Protein AF-0000000080390075 (afdb_homodimer)

Foldseek 3Di:
DPPPLVDPCVPDDPLCSLLSVLVVLLVVLVVLLVVLCVVLVVDPDPVSNVVSNVVSVVSVVVNVVSVVVNVVRDVVVVVVVVVVVVVVCVVVVD/DDPPLVDPCVPDDPLVSLLSVLVVLLVVLVVLLVVLCVVLVVDPDPVSNVVSNVVSVVSVVVNVVSVVVNVVRDVVVVVVVVVVVVVVCVVVVD

Structure (mmCIF, N/CA/C/O backbone):
data_AF-0000000080390075-model_v1
#
loop_
_entity.id
_entity.type
_entity.pdbx_description
1 polymer Rubrerythrin
#
loop_
_atom_site.group_PDB
_atom_site.id
_atom_site.type_symbol
_atom_site.label_atom_id
_atom_site.label_alt_id
_atom_site.label_comp_id
_atom_site.label_asym_id
_atom_site.label_entity_id
_atom_site.label_seq_id
_atom_site.pdbx_PDB_ins_code
_atom_site.Cartn_x
_atom_site.Cartn_y
_atom_site.Cartn_z
_atom_site.occupancy
_atom_site.B_iso_or_equiv
_atom_site.auth_seq_id
_atom_site.auth_comp_id
_atom_site.auth_asym_id
_atom_site.auth_atom_id
_atom_site.pdbx_PDB_model_num
ATOM 1 N N . MET A 1 1 ? -2.068 7.562 -9.625 1 35.38 1 MET A N 1
ATOM 2 C CA . MET A 1 1 ? -2.451 6.488 -8.711 1 35.38 1 MET A CA 1
ATOM 3 C C . MET A 1 1 ? -3.727 5.801 -9.18 1 35.38 1 MET A C 1
ATOM 5 O O . MET A 1 1 ? -4.828 6.324 -9 1 35.38 1 MET A O 1
ATOM 9 N N . PHE A 1 2 ? -3.525 4.781 -10.18 1 49.22 2 PHE A N 1
ATOM 10 C CA . PHE A 1 2 ? -3.391 4.082 -11.453 1 49.22 2 PHE A CA 1
ATOM 11 C C . PHE A 1 2 ? -4.031 2.703 -11.383 1 49.22 2 PHE A C 1
ATOM 13 O O . PHE A 1 2 ? -3.852 1.882 -12.289 1 49.22 2 PHE A O 1
ATOM 20 N N . SER A 1 3 ? -4.969 2.49 -10.469 1 45.12 3 SER A N 1
ATOM 21 C CA . SER A 1 3 ? -5.262 1.078 -10.25 1 45.12 3 SER A CA 1
ATOM 22 C C . SER A 1 3 ? -5.574 0.365 -11.555 1 45.12 3 SER A C 1
ATOM 24 O O . SER A 1 3 ? -6.27 -0.654 -11.57 1 45.12 3 SER A O 1
ATOM 26 N N . LYS A 1 4 ? -5.293 0.983 -12.625 1 50.31 4 LYS A N 1
ATOM 27 C CA . LYS A 1 4 ? -5.621 0.041 -13.695 1 50.31 4 LYS A CA 1
ATOM 28 C C . LYS A 1 4 ? -4.793 -1.235 -13.578 1 50.31 4 LYS A C 1
ATOM 30 O O . LYS A 1 4 ? -3.562 -1.181 -13.531 1 50.31 4 LYS A O 1
ATOM 35 N N . VAL A 1 5 ? -5.398 -2.1 -13.023 1 52.09 5 VAL A N 1
ATOM 36 C CA . VAL A 1 5 ? -4.766 -3.402 -13.195 1 52.09 5 VAL A CA 1
ATOM 37 C C . VAL A 1 5 ? -4.363 -3.592 -14.656 1 52.09 5 VAL A C 1
ATOM 39 O O . VAL A 1 5 ? -5.207 -3.52 -15.555 1 52.09 5 VAL A O 1
ATOM 42 N N . PRO A 1 6 ? -3.141 -3.275 -14.938 1 50.53 6 PRO A N 1
ATOM 43 C CA . PRO A 1 6 ? -2.809 -3.416 -16.359 1 50.53 6 PRO A CA 1
ATOM 44 C C . PRO A 1 6 ? -3.424 -4.664 -16.984 1 50.53 6 PRO A C 1
ATOM 46 O O . PRO A 1 6 ? -3.402 -4.82 -18.203 1 50.53 6 PRO A O 1
ATOM 49 N N . ILE A 1 7 ? -3.691 -5.645 -16.234 1 53.06 7 ILE A N 1
ATOM 50 C CA . ILE A 1 7 ? -3.898 -6.945 -16.859 1 53.06 7 ILE A CA 1
ATOM 51 C C . ILE A 1 7 ? -5.383 -7.145 -17.156 1 53.06 7 ILE A C 1
ATOM 53 O O . ILE A 1 7 ? -6.215 -7.094 -16.25 1 53.06 7 ILE A O 1
ATOM 57 N N . ASP A 1 8 ? -5.738 -6.688 -18.297 1 55.44 8 ASP A N 1
ATOM 58 C CA . ASP A 1 8 ? -7.023 -7.238 -18.719 1 55.44 8 ASP A CA 1
ATOM 59 C C . ASP A 1 8 ? -7.105 -8.734 -18.422 1 55.44 8 ASP A C 1
ATOM 61 O O . ASP A 1 8 ? -6.582 -9.555 -19.172 1 55.44 8 ASP A O 1
ATOM 65 N N . LEU A 1 9 ? -7.438 -9.094 -17.266 1 57.59 9 LEU A N 1
ATOM 66 C CA . LEU A 1 9 ? -7.469 -10.461 -16.75 1 57.59 9 LEU A CA 1
ATOM 67 C C . LEU A 1 9 ? -8.641 -11.234 -17.359 1 57.59 9 LEU A C 1
ATOM 69 O O . LEU A 1 9 ? -8.828 -12.414 -17.047 1 57.59 9 LEU A O 1
ATOM 73 N N . SER A 1 10 ? -9.383 -10.578 -18.219 1 57.75 10 SER A N 1
ATOM 74 C CA . SER A 1 10 ? -10.562 -11.25 -18.75 1 57.75 10 SER A CA 1
ATOM 75 C C . SER A 1 10 ? -10.18 -12.438 -19.641 1 57.75 10 SER A C 1
ATOM 77 O O . SER A 1 10 ? -10.953 -13.391 -19.781 1 57.75 10 SER A O 1
ATOM 79 N N . ASN A 1 11 ? -8.945 -12.312 -20.172 1 59.09 11 ASN A N 1
ATOM 80 C CA . ASN A 1 11 ? -8.617 -13.383 -21.109 1 59.09 11 ASN A CA 1
ATOM 81 C C . ASN A 1 11 ? -7.504 -14.281 -20.578 1 59.09 11 ASN A C 1
ATOM 83 O O . ASN A 1 11 ? -6.848 -14.992 -21.344 1 59.09 11 ASN A O 1
ATOM 87 N N . ILE A 1 12 ? -7.23 -14.211 -19.344 1 61.16 12 ILE A N 1
ATOM 88 C CA . ILE A 1 12 ? -6.098 -14.97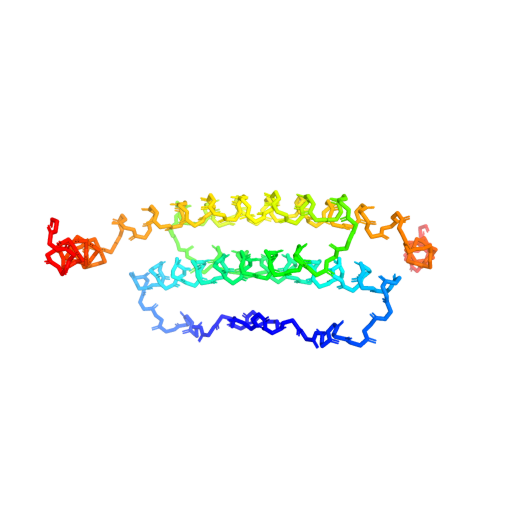7 -18.828 1 61.16 12 ILE A CA 1
ATOM 89 C C . ILE A 1 12 ? -6.578 -16.328 -18.297 1 61.16 12 ILE A C 1
ATOM 91 O O . ILE A 1 12 ? -7.617 -16.406 -17.641 1 61.16 12 ILE A O 1
ATOM 95 N N . LYS A 1 13 ? -5.93 -17.312 -18.922 1 67.75 13 LYS A N 1
ATOM 96 C CA . LYS A 1 13 ? -6.172 -18.641 -18.359 1 67.75 13 LYS A CA 1
ATOM 97 C C . LYS A 1 13 ? -6.031 -18.625 -16.844 1 67.75 13 LYS A C 1
ATOM 99 O O . LYS A 1 13 ? -5.199 -17.906 -16.297 1 67.75 13 LYS A O 1
ATOM 104 N N . LYS A 1 14 ? -6.906 -19.281 -16.203 1 64.81 14 LYS A N 1
ATOM 105 C CA . LYS A 1 14 ? -7.023 -19.328 -14.75 1 64.81 14 LYS A CA 1
ATOM 106 C C . LYS A 1 14 ? -5.664 -19.562 -14.094 1 64.81 14 LYS A C 1
ATOM 108 O O . LYS A 1 14 ? -5.344 -18.953 -13.078 1 64.81 14 LYS A O 1
ATOM 113 N N . GLU A 1 15 ? -4.789 -20.469 -14.828 1 67.38 15 GLU A N 1
ATOM 114 C CA . GLU A 1 15 ? -3.51 -20.844 -14.234 1 67.38 15 GLU A CA 1
ATOM 115 C C . GLU A 1 15 ? -2.553 -19.656 -14.18 1 67.38 15 GLU A C 1
ATOM 117 O O . GLU A 1 15 ? -1.679 -19.609 -13.312 1 67.38 15 GLU A O 1
ATOM 122 N N . ASN A 1 16 ? -2.92 -18.703 -14.93 1 89 16 ASN A N 1
ATOM 123 C CA . ASN A 1 16 ? -1.98 -17.594 -15.047 1 89 16 ASN A CA 1
ATOM 124 C C . ASN A 1 16 ? -2.471 -16.359 -14.289 1 89 16 ASN A C 1
ATOM 126 O O . ASN A 1 16 ? -1.692 -15.453 -14.008 1 89 16 ASN A O 1
ATOM 130 N N . ILE A 1 17 ? -3.66 -16.531 -13.922 1 92.38 17 ILE A N 1
ATOM 131 C CA . ILE A 1 17 ? -4.238 -15.328 -13.32 1 92.38 17 ILE A CA 1
ATOM 132 C C . ILE A 1 17 ? -3.646 -15.117 -11.922 1 92.38 17 ILE A C 1
ATOM 134 O O . ILE A 1 17 ? -3.359 -13.984 -11.531 1 92.38 17 ILE A O 1
ATOM 138 N N . ASP A 1 18 ? -3.469 -16.172 -11.188 1 94.75 18 ASP A N 1
ATOM 139 C CA . ASP A 1 18 ? -2.916 -16.062 -9.836 1 94.75 18 ASP A CA 1
ATOM 140 C C . ASP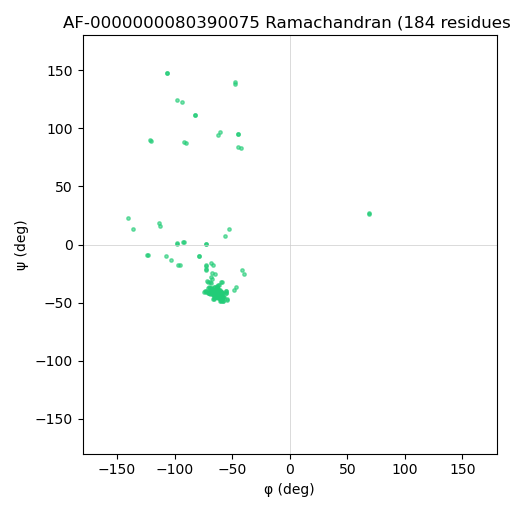 A 1 18 ? -1.493 -15.5 -9.875 1 94.75 18 ASP A C 1
ATOM 142 O O . ASP A 1 18 ? -1.133 -14.648 -9.062 1 94.75 18 ASP A O 1
ATOM 146 N N . LYS A 1 19 ? -0.787 -15.961 -10.805 1 95.94 19 LYS A N 1
ATOM 147 C CA . LYS A 1 19 ? 0.582 -15.469 -10.93 1 95.94 19 LYS A CA 1
ATOM 148 C C . LYS A 1 19 ? 0.601 -13.977 -11.25 1 95.94 19 LYS A C 1
ATOM 150 O O . LYS A 1 19 ? 1.373 -13.219 -10.664 1 95.94 19 LYS A O 1
ATOM 155 N N . GLU A 1 20 ? -0.25 -13.602 -12.133 1 95.12 20 GLU A N 1
ATOM 156 C CA . GLU A 1 20 ? -0.309 -12.203 -12.539 1 95.12 20 GLU A CA 1
ATOM 157 C C . GLU A 1 20 ? -0.785 -11.312 -11.391 1 95.12 20 GLU A C 1
ATOM 159 O O . GLU A 1 20 ? -0.249 -10.219 -11.18 1 95.12 20 GLU A O 1
ATOM 164 N N . ILE A 1 21 ? -1.719 -11.789 -10.695 1 96.31 21 ILE A N 1
ATOM 165 C CA . ILE A 1 21 ? -2.229 -11.07 -9.531 1 96.31 21 ILE A CA 1
ATOM 166 C C . ILE A 1 21 ? -1.105 -10.867 -8.523 1 96.31 21 ILE A C 1
ATOM 168 O O . ILE A 1 21 ? -0.899 -9.758 -8.031 1 96.31 21 ILE A O 1
ATOM 172 N N . LEU A 1 22 ? -0.41 -11.875 -8.258 1 97 22 LEU A N 1
ATOM 173 C CA . LEU A 1 22 ? 0.629 -11.805 -7.234 1 97 22 LEU A CA 1
ATOM 174 C C . LEU A 1 22 ? 1.784 -10.922 -7.691 1 97 22 LEU A C 1
ATOM 176 O O . LEU A 1 22 ? 2.383 -10.203 -6.883 1 97 22 LEU A O 1
ATOM 180 N N . ARG A 1 23 ? 2.035 -10.922 -8.953 1 96.56 23 ARG A N 1
ATOM 181 C CA . ARG A 1 23 ? 3.068 -10.031 -9.461 1 96.56 23 ARG A CA 1
ATOM 182 C C . ARG A 1 23 ? 2.611 -8.578 -9.406 1 96.56 23 ARG A C 1
ATOM 184 O O . ARG A 1 23 ? 3.398 -7.684 -9.086 1 96.56 23 ARG A O 1
ATOM 191 N N . ALA A 1 24 ? 1.432 -8.359 -9.742 1 96.25 24 ALA A N 1
ATOM 192 C CA . ALA A 1 24 ? 0.88 -7.012 -9.641 1 96.25 24 ALA A CA 1
ATOM 193 C C . ALA A 1 24 ? 0.913 -6.508 -8.203 1 96.25 24 ALA A C 1
ATOM 195 O O . ALA A 1 24 ? 1.23 -5.344 -7.953 1 96.25 24 ALA A O 1
ATOM 196 N N . ALA A 1 25 ? 0.604 -7.387 -7.301 1 97.56 25 ALA A N 1
ATOM 197 C CA . ALA A 1 25 ? 0.642 -7.027 -5.887 1 97.56 25 ALA A CA 1
ATOM 198 C C . ALA A 1 25 ? 2.061 -6.684 -5.445 1 97.56 25 ALA A C 1
ATOM 200 O O . ALA A 1 25 ? 2.271 -5.719 -4.707 1 97.56 25 ALA A O 1
ATOM 201 N N . LEU A 1 26 ? 2.967 -7.441 -5.906 1 97.94 26 LEU A N 1
ATOM 202 C CA . LEU A 1 26 ? 4.367 -7.168 -5.598 1 97.94 26 LEU A CA 1
ATOM 203 C C . LEU A 1 26 ? 4.777 -5.797 -6.121 1 97.94 26 LEU A C 1
ATOM 205 O O . LEU A 1 26 ? 5.414 -5.02 -5.406 1 97.94 26 LEU A O 1
ATOM 209 N N . MET A 1 27 ? 4.355 -5.438 -7.273 1 97.31 27 MET A N 1
ATOM 210 C CA . MET A 1 27 ? 4.672 -4.145 -7.871 1 97.31 27 MET A CA 1
ATOM 211 C C . MET A 1 27 ? 4.055 -3.006 -7.062 1 97.31 27 MET A C 1
ATOM 213 O O . MET A 1 27 ? 4.711 -1.994 -6.805 1 97.31 27 MET A O 1
ATOM 217 N N . ALA A 1 28 ? 2.893 -3.252 -6.695 1 97.06 28 ALA A N 1
ATOM 218 C CA . ALA A 1 28 ? 2.184 -2.23 -5.93 1 97.06 28 ALA A CA 1
ATOM 219 C C . ALA A 1 28 ? 2.867 -1.976 -4.59 1 97.06 28 ALA A C 1
ATOM 221 O O . ALA A 1 28 ? 3.02 -0.825 -4.172 1 97.06 28 ALA A O 1
ATOM 222 N N . GLU A 1 29 ? 3.285 -2.988 -3.9 1 98.31 29 GLU A N 1
ATOM 223 C CA . GLU A 1 29 ? 3.955 -2.838 -2.613 1 98.31 29 GLU A CA 1
ATOM 224 C C . GLU A 1 29 ? 5.309 -2.148 -2.771 1 98.31 29 GLU A C 1
ATOM 226 O O . GLU A 1 29 ? 5.676 -1.295 -1.961 1 98.31 29 GLU A O 1
ATOM 231 N N . LEU A 1 30 ? 6.008 -2.537 -3.789 1 97.5 30 LEU A N 1
ATOM 232 C CA . LEU A 1 30 ? 7.305 -1.909 -4.027 1 97.5 30 LEU A CA 1
ATOM 233 C C . LEU A 1 30 ? 7.141 -0.42 -4.316 1 97.5 30 LEU A C 1
ATOM 235 O O . LEU A 1 30 ? 7.902 0.402 -3.801 1 97.5 30 LEU A O 1
ATOM 239 N N . ASP A 1 31 ? 6.16 -0.133 -5.098 1 96.88 31 ASP A N 1
ATOM 240 C CA . ASP A 1 31 ? 5.867 1.269 -5.379 1 96.88 31 ASP A CA 1
ATOM 241 C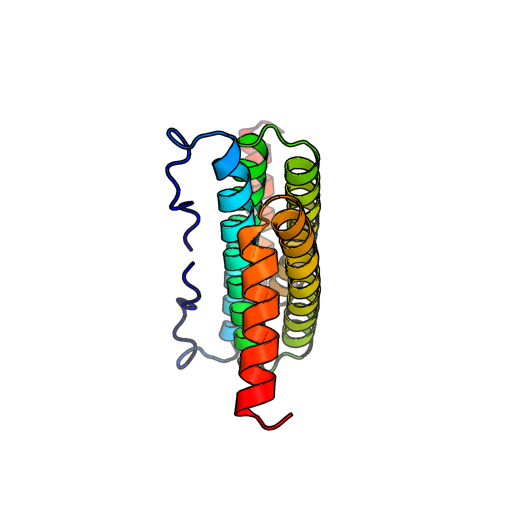 C . ASP A 1 31 ? 5.535 2.031 -4.098 1 96.88 31 ASP A C 1
ATOM 243 O O . ASP A 1 31 ? 5.996 3.158 -3.904 1 96.88 31 ASP A O 1
ATOM 247 N N . ALA A 1 32 ? 4.738 1.437 -3.273 1 97.69 32 ALA A N 1
ATOM 248 C CA . ALA A 1 32 ? 4.355 2.068 -2.014 1 97.69 32 ALA A CA 1
ATOM 249 C C . ALA A 1 32 ? 5.57 2.283 -1.116 1 97.69 32 ALA A C 1
ATOM 251 O O . ALA A 1 32 ? 5.715 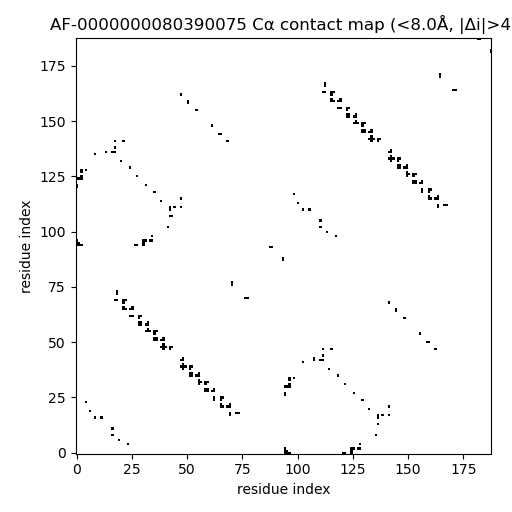3.342 -0.5 1 97.69 32 ALA A O 1
ATOM 252 N N . ILE A 1 33 ? 6.445 1.375 -0.995 1 98 33 ILE A N 1
ATOM 253 C CA . ILE A 1 33 ? 7.66 1.497 -0.191 1 98 33 ILE A CA 1
ATOM 254 C C . ILE A 1 33 ? 8.477 2.697 -0.666 1 98 33 ILE A C 1
ATOM 256 O O . ILE A 1 33 ? 8.859 3.551 0.136 1 98 33 ILE A O 1
ATOM 260 N N . ASN A 1 34 ? 8.672 2.787 -1.938 1 97.38 34 ASN A N 1
ATOM 261 C CA . ASN A 1 34 ? 9.438 3.896 -2.498 1 97.38 34 ASN A CA 1
ATOM 262 C C . ASN A 1 34 ? 8.773 5.238 -2.197 1 97.38 34 ASN A C 1
ATOM 264 O O . ASN A 1 34 ? 9.453 6.191 -1.801 1 97.38 34 ASN A O 1
ATOM 268 N N . LEU A 1 35 ? 7.512 5.262 -2.402 1 96.44 35 LEU A N 1
ATOM 269 C CA . LEU A 1 35 ? 6.746 6.48 -2.162 1 96.44 35 LEU A CA 1
ATOM 270 C C . LEU A 1 35 ? 6.887 6.934 -0.712 1 96.44 35 LEU A C 1
ATOM 272 O O . LEU A 1 35 ? 7.223 8.086 -0.448 1 96.44 35 LEU A O 1
ATOM 276 N N . TYR A 1 36 ? 6.738 6.031 0.175 1 98.19 36 TYR A N 1
ATOM 277 C CA . TYR A 1 36 ? 6.723 6.383 1.591 1 98.19 36 TYR A CA 1
ATOM 278 C C . TYR A 1 36 ? 8.117 6.754 2.076 1 98.19 36 TYR A C 1
ATOM 280 O O . TYR A 1 36 ? 8.281 7.699 2.852 1 98.19 36 TYR A O 1
ATOM 288 N N . GLU A 1 37 ? 9.086 6.086 1.679 1 97.81 37 GLU A N 1
ATOM 289 C CA . GLU A 1 37 ? 10.453 6.402 2.088 1 97.81 37 GLU A CA 1
ATOM 290 C C . GLU A 1 37 ? 10.906 7.738 1.504 1 97.81 37 GLU A C 1
ATOM 292 O O . GLU A 1 37 ? 11.578 8.523 2.18 1 97.81 37 GLU A O 1
ATOM 297 N N . GLN A 1 38 ? 10.516 7.996 0.249 1 97.06 38 GLN A N 1
ATOM 298 C CA . GLN A 1 38 ? 10.836 9.281 -0.362 1 97.06 38 GLN A CA 1
ATOM 299 C C . GLN A 1 38 ? 10.148 10.43 0.372 1 97.06 38 GLN A C 1
ATOM 301 O O . GLN A 1 38 ? 10.781 11.43 0.705 1 97.06 38 GLN A O 1
ATOM 306 N N . MET A 1 39 ? 8.93 10.266 0.696 1 96.38 39 MET A N 1
ATOM 307 C CA . MET A 1 39 ? 8.164 11.305 1.383 1 96.38 39 MET A CA 1
ATOM 308 C C . MET A 1 39 ? 8.688 11.516 2.799 1 96.38 39 MET A C 1
ATOM 310 O O . MET A 1 39 ? 8.727 12.648 3.283 1 96.38 39 MET A O 1
ATOM 314 N N . ALA A 1 40 ? 9.062 10.414 3.422 1 96.56 40 ALA A N 1
ATOM 315 C CA . ALA A 1 40 ? 9.641 10.523 4.758 1 96.56 40 ALA A CA 1
ATOM 316 C C . ALA A 1 40 ? 10.898 11.398 4.738 1 96.56 40 ALA A C 1
ATOM 318 O O . ALA A 1 40 ? 11.18 12.109 5.703 1 96.56 40 ALA A O 1
ATOM 319 N N . GLY A 1 41 ? 11.609 11.359 3.65 1 94.69 41 GLY A N 1
ATOM 320 C CA . GLY A 1 41 ? 12.828 12.148 3.51 1 94.69 41 GLY A CA 1
ATOM 321 C C . GLY A 1 41 ? 12.555 13.609 3.176 1 94.69 41 GLY A C 1
ATOM 322 O O . GLY A 1 41 ? 13.453 14.445 3.271 1 94.69 41 GLY A O 1
ATOM 323 N N . MET A 1 42 ? 11.336 13.93 2.867 1 93.06 42 MET A N 1
ATOM 324 C CA . MET A 1 42 ? 10.992 15.266 2.404 1 93.06 42 MET A CA 1
ATOM 325 C C . MET A 1 42 ? 10.469 16.125 3.557 1 93.06 42 MET A C 1
ATOM 327 O O . MET A 1 42 ? 10.406 17.344 3.443 1 93.06 42 MET A O 1
ATOM 331 N N . THR A 1 43 ? 10.07 15.539 4.656 1 93.88 43 THR A N 1
ATOM 332 C CA . THR A 1 43 ? 9.445 16.281 5.742 1 93.88 43 THR A CA 1
ATOM 333 C C . THR A 1 43 ? 10.398 16.438 6.918 1 93.88 43 THR A C 1
ATOM 335 O O . THR A 1 43 ? 11.195 15.539 7.203 1 93.88 43 THR A O 1
ATOM 338 N N . ASP A 1 44 ? 10.242 17.578 7.598 1 93.12 44 ASP A N 1
ATOM 339 C CA . ASP A 1 44 ? 10.977 17.797 8.836 1 93.12 44 ASP A CA 1
ATOM 340 C C . ASP A 1 44 ? 10.117 17.469 10.055 1 93.12 44 ASP A C 1
ATOM 342 O O . ASP A 1 44 ? 10.57 17.578 11.195 1 93.12 44 ASP A O 1
ATOM 346 N N . ASN A 1 45 ? 8.93 17.062 9.844 1 94.5 45 ASN A N 1
ATOM 347 C CA . ASN A 1 45 ? 8.031 16.641 10.906 1 94.5 45 ASN A CA 1
ATOM 348 C C . ASN A 1 45 ? 8.297 15.188 11.32 1 94.5 45 ASN A C 1
ATOM 350 O O . ASN A 1 45 ? 7.973 14.258 10.57 1 94.5 45 ASN A O 1
ATOM 354 N N . LYS A 1 46 ? 8.766 15.039 12.445 1 96.19 46 LYS A N 1
ATOM 355 C CA . LYS A 1 46 ? 9.227 13.734 12.906 1 96.19 46 LYS A CA 1
ATOM 356 C C . LYS A 1 46 ? 8.062 12.75 13.016 1 96.19 46 LYS A C 1
ATOM 358 O O . LYS A 1 46 ? 8.203 11.57 12.703 1 96.19 46 LYS A O 1
ATOM 363 N N . GLU A 1 47 ? 6.941 13.18 13.461 1 96.56 47 GLU A N 1
ATOM 364 C CA . GLU A 1 47 ? 5.781 12.305 13.594 1 96.56 47 GLU A CA 1
ATOM 365 C C . GLU A 1 47 ? 5.348 11.758 12.234 1 96.56 47 GLU A C 1
ATOM 367 O O . GLU A 1 47 ? 5.102 10.562 12.086 1 96.56 47 GLU A O 1
ATOM 372 N N . VAL A 1 48 ? 5.336 12.641 11.289 1 97 48 VAL A N 1
ATOM 373 C CA . VAL A 1 48 ? 4.949 12.25 9.938 1 97 48 VAL A CA 1
ATOM 374 C C . VAL A 1 48 ? 5.984 11.281 9.359 1 97 48 VAL A C 1
ATOM 376 O O . VAL A 1 48 ? 5.629 10.227 8.828 1 97 48 VAL A O 1
ATOM 379 N N . SER A 1 49 ? 7.207 11.648 9.516 1 97.69 49 SER A N 1
ATOM 380 C CA . SER A 1 49 ? 8.281 10.797 9.016 1 97.69 49 SER A CA 1
ATOM 381 C C . SER A 1 49 ? 8.242 9.414 9.648 1 97.69 49 SER A C 1
ATOM 383 O O . SER A 1 49 ? 8.344 8.406 8.953 1 97.69 49 SER A O 1
ATOM 385 N N . ASP A 1 50 ? 7.988 9.359 10.906 1 98.5 50 ASP A N 1
ATOM 386 C CA . ASP A 1 50 ? 7.984 8.094 11.641 1 98.5 50 ASP A CA 1
ATOM 387 C C . ASP A 1 50 ? 6.848 7.188 11.164 1 98.5 50 ASP A C 1
ATOM 389 O O . ASP A 1 50 ? 7.043 5.988 10.977 1 98.5 50 ASP A O 1
ATOM 393 N N . VAL A 1 51 ? 5.727 7.707 10.977 1 98.69 51 VAL A N 1
ATOM 394 C CA . VAL A 1 51 ? 4.578 6.906 10.562 1 98.69 51 VAL A CA 1
ATOM 395 C C . VAL A 1 51 ? 4.781 6.414 9.133 1 98.69 51 VAL A C 1
ATOM 397 O O . VAL A 1 51 ? 4.504 5.254 8.828 1 98.69 51 VAL A O 1
ATOM 400 N N . LEU A 1 52 ? 5.266 7.277 8.266 1 98.62 52 LEU A N 1
ATOM 401 C CA . LEU A 1 52 ? 5.559 6.867 6.898 1 98.62 52 LEU A CA 1
ATOM 402 C C . LEU A 1 52 ? 6.539 5.703 6.875 1 98.62 52 LEU A C 1
ATOM 404 O O . LEU A 1 52 ? 6.34 4.73 6.148 1 98.62 52 LEU A O 1
ATOM 408 N N . LEU A 1 53 ? 7.555 5.832 7.668 1 98.75 53 LEU A N 1
ATOM 409 C CA . LEU A 1 53 ? 8.578 4.793 7.688 1 98.75 53 LEU A CA 1
ATOM 410 C C . LEU A 1 53 ? 8.039 3.506 8.305 1 98.75 53 LEU A C 1
ATOM 412 O O . LEU A 1 53 ? 8.406 2.408 7.879 1 98.75 53 LEU A O 1
ATOM 416 N N . ASP A 1 54 ? 7.227 3.6 9.297 1 98.81 54 ASP A N 1
ATOM 417 C CA . ASP A 1 54 ? 6.602 2.422 9.891 1 98.81 54 ASP A CA 1
ATOM 418 C C . ASP A 1 54 ? 5.703 1.709 8.883 1 98.81 54 ASP A C 1
ATOM 420 O O . ASP A 1 54 ? 5.723 0.48 8.789 1 98.81 54 ASP A O 1
ATOM 424 N N . VAL A 1 55 ? 4.949 2.424 8.141 1 98.81 55 VAL A N 1
ATOM 425 C CA . VAL A 1 55 ? 4.082 1.839 7.121 1 98.81 55 VAL A CA 1
ATOM 426 C C . VAL A 1 55 ? 4.93 1.211 6.016 1 98.81 55 VAL A C 1
ATOM 428 O O . VAL A 1 55 ? 4.633 0.111 5.547 1 98.81 55 VAL A O 1
ATOM 431 N N . ALA A 1 56 ? 5.992 1.898 5.605 1 98.69 56 ALA A N 1
ATOM 432 C CA . ALA A 1 56 ? 6.906 1.33 4.621 1 98.69 56 ALA A CA 1
ATOM 433 C C . ALA A 1 56 ? 7.43 -0.028 5.078 1 98.69 56 ALA A C 1
ATOM 435 O O . ALA A 1 56 ? 7.566 -0.952 4.273 1 98.69 56 ALA A O 1
ATOM 436 N N . LYS A 1 57 ? 7.723 -0.117 6.355 1 98.75 57 LYS A N 1
ATOM 437 C CA . LYS A 1 57 ? 8.18 -1.381 6.93 1 98.75 57 LYS A CA 1
ATOM 438 C C . LYS A 1 57 ? 7.098 -2.455 6.812 1 98.75 57 LYS A C 1
ATOM 440 O O . LYS A 1 57 ? 7.391 -3.6 6.461 1 98.75 57 LYS A O 1
ATOM 445 N N . GLU A 1 58 ? 5.93 -2.143 7.062 1 98.81 58 GLU A N 1
ATOM 446 C CA . GLU A 1 58 ? 4.828 -3.094 6.938 1 98.81 58 GLU A CA 1
ATOM 447 C C . GLU A 1 58 ? 4.629 -3.525 5.488 1 98.81 58 GLU A C 1
ATOM 449 O O . GLU A 1 58 ? 4.312 -4.688 5.219 1 98.81 58 GLU A O 1
ATOM 454 N N . GLU A 1 59 ? 4.82 -2.59 4.562 1 98.81 59 GLU A N 1
ATOM 455 C CA . GLU A 1 59 ? 4.723 -2.963 3.156 1 98.81 59 GLU A CA 1
ATOM 456 C C . GLU A 1 59 ? 5.77 -4.008 2.787 1 98.81 59 GLU A C 1
ATOM 458 O O . GLU A 1 59 ? 5.52 -4.879 1.95 1 98.81 59 GLU A O 1
ATOM 463 N N . LYS A 1 60 ? 6.93 -3.904 3.402 1 98.62 60 LYS A N 1
ATOM 464 C CA . LYS A 1 60 ? 7.969 -4.906 3.162 1 98.62 60 LYS A CA 1
ATOM 465 C C . LYS A 1 60 ? 7.516 -6.285 3.627 1 98.62 60 LYS A C 1
ATOM 467 O O . LYS A 1 60 ? 7.859 -7.297 3.01 1 98.62 60 LYS A O 1
ATOM 472 N N . THR A 1 61 ? 6.797 -6.336 4.684 1 98.81 61 THR A N 1
ATOM 473 C CA . THR A 1 61 ? 6.211 -7.598 5.125 1 98.81 61 THR A CA 1
ATOM 474 C C . THR A 1 61 ? 5.227 -8.133 4.09 1 98.81 61 THR A C 1
ATOM 476 O O . THR A 1 61 ? 5.211 -9.328 3.801 1 98.81 61 THR A O 1
ATOM 479 N N . HIS A 1 62 ? 4.422 -7.281 3.486 1 98.88 62 HIS A N 1
ATOM 480 C CA . HIS A 1 62 ? 3.467 -7.672 2.455 1 98.88 62 HIS A CA 1
ATOM 481 C C . HIS A 1 62 ? 4.18 -8.234 1.229 1 98.88 62 HIS A C 1
ATOM 483 O O . HIS A 1 62 ? 3.697 -9.188 0.612 1 98.88 62 HIS A O 1
ATOM 489 N N . ILE A 1 63 ? 5.293 -7.629 0.896 1 98.56 63 ILE A N 1
ATOM 490 C CA . ILE A 1 63 ? 6.102 -8.188 -0.183 1 98.56 63 ILE A CA 1
ATOM 491 C C . ILE A 1 63 ? 6.418 -9.648 0.113 1 98.56 63 ILE A C 1
ATOM 493 O O . ILE A 1 63 ? 6.266 -10.516 -0.755 1 98.56 63 ILE A O 1
ATOM 497 N N . GLY A 1 64 ? 6.84 -9.922 1.325 1 98.62 64 GLY A N 1
ATOM 498 C CA . GLY A 1 64 ? 7.145 -11.297 1.708 1 98.62 64 GLY A CA 1
ATOM 499 C C . GLY A 1 64 ? 5.961 -12.234 1.567 1 98.62 64 GLY A C 1
ATOM 500 O O . GLY A 1 64 ? 6.109 -13.367 1.105 1 98.62 64 GLY A O 1
ATOM 501 N N . GLU A 1 65 ? 4.84 -11.789 1.946 1 98.81 65 GLU A N 1
ATOM 502 C CA . GLU A 1 65 ? 3.635 -12.609 1.879 1 98.81 65 GLU A CA 1
ATOM 503 C C . GLU A 1 65 ? 3.262 -12.922 0.433 1 98.81 65 GLU A C 1
ATOM 505 O O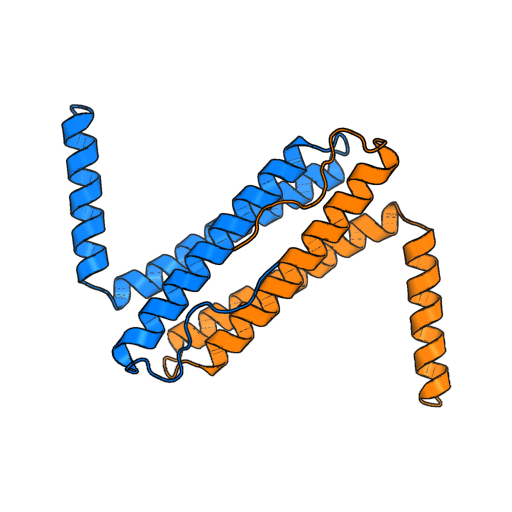 . GLU A 1 65 ? 3 -14.078 0.091 1 98.81 65 GLU A O 1
ATOM 510 N N . PHE A 1 66 ? 3.283 -11.953 -0.401 1 98.5 66 PHE A N 1
ATOM 511 C CA . PHE A 1 66 ? 2.91 -12.148 -1.797 1 98.5 66 PHE A CA 1
ATOM 512 C C . PHE A 1 66 ? 3.953 -12.992 -2.525 1 98.5 66 PHE A C 1
ATOM 514 O O . PHE A 1 66 ? 3.607 -13.844 -3.34 1 98.5 66 PHE A O 1
ATOM 521 N N . GLN A 1 67 ? 5.18 -12.75 -2.174 1 98.38 67 GLN A N 1
ATOM 522 C CA . GLN A 1 67 ? 6.238 -13.531 -2.803 1 98.38 67 GLN A CA 1
ATOM 523 C C . GLN A 1 67 ? 6.148 -15 -2.4 1 98.38 67 GLN A C 1
ATOM 525 O O . GLN A 1 67 ? 6.355 -15.891 -3.229 1 98.38 67 GLN A O 1
ATOM 530 N N . THR A 1 68 ? 5.895 -15.203 -1.115 1 98.56 68 THR A N 1
ATOM 531 C CA . THR A 1 68 ? 5.75 -16.578 -0.636 1 98.56 68 THR A CA 1
ATOM 532 C C . THR A 1 68 ? 4.672 -17.312 -1.425 1 98.56 68 THR A C 1
ATOM 534 O O . THR A 1 68 ? 4.891 -18.422 -1.887 1 98.56 68 THR A O 1
ATOM 537 N N . LEU A 1 69 ? 3.561 -16.703 -1.722 1 97.69 69 LEU A N 1
ATOM 538 C CA . LEU A 1 69 ? 2.471 -17.312 -2.477 1 97.69 69 LEU A CA 1
ATOM 539 C C . LEU A 1 69 ? 2.869 -17.516 -3.936 1 97.69 69 LEU A C 1
ATOM 541 O O . LEU A 1 69 ? 2.576 -18.562 -4.523 1 97.69 69 LEU A O 1
ATOM 545 N N . LEU A 1 70 ? 3.529 -16.562 -4.512 1 97.19 70 LEU A N 1
ATOM 546 C CA . LEU A 1 70 ? 3.949 -16.641 -5.906 1 97.19 70 LEU A CA 1
ATOM 547 C C . LEU A 1 70 ? 4.879 -17.828 -6.125 1 97.19 70 LEU A C 1
ATOM 549 O O . LEU A 1 70 ? 4.703 -18.594 -7.078 1 97.19 70 LEU A O 1
ATOM 553 N N . LEU A 1 71 ? 5.809 -18.016 -5.18 1 97.62 71 LEU A N 1
ATOM 554 C CA . LEU A 1 71 ? 6.809 -19.062 -5.348 1 97.62 71 LEU A CA 1
ATOM 555 C C . LEU A 1 71 ? 6.188 -20.438 -5.145 1 97.62 71 LEU A C 1
ATOM 557 O O . LEU A 1 71 ? 6.727 -21.438 -5.617 1 97.62 71 LEU A O 1
ATOM 561 N N . GLN A 1 72 ? 5.047 -20.484 -4.527 1 96.31 72 GLN A N 1
ATOM 562 C CA . GLN A 1 72 ? 4.332 -21.734 -4.363 1 96.31 72 GLN A CA 1
ATOM 563 C C . GLN A 1 72 ? 3.711 -22.203 -5.68 1 96.31 72 GLN A C 1
ATOM 565 O O . GLN A 1 72 ? 3.514 -23.391 -5.898 1 96.31 72 GLN A O 1
ATOM 570 N N . ILE A 1 73 ? 3.508 -21.281 -6.637 1 94.19 73 ILE A N 1
ATOM 571 C CA . ILE A 1 73 ? 2.705 -21.672 -7.789 1 94.19 73 ILE A CA 1
ATOM 572 C C . ILE A 1 73 ? 3.498 -21.438 -9.078 1 94.19 73 ILE A C 1
ATOM 574 O O . ILE A 1 73 ? 3.041 -21.781 -10.164 1 94.19 73 ILE A O 1
ATOM 578 N N . ASP A 1 74 ? 4.625 -20.797 -8.992 1 95.75 74 ASP A N 1
ATOM 579 C CA . ASP A 1 74 ? 5.453 -20.5 -10.156 1 95.75 74 ASP A CA 1
ATOM 580 C C . ASP A 1 74 ? 6.844 -21.109 -10.008 1 95.75 74 ASP A C 1
ATOM 582 O O . ASP A 1 74 ? 7.789 -20.422 -9.609 1 95.75 74 ASP A O 1
ATOM 586 N N . GLN A 1 75 ? 6.938 -22.266 -10.453 1 96.38 75 GLN A N 1
ATOM 587 C CA . GLN A 1 75 ? 8.203 -23 -10.344 1 96.38 75 GLN A CA 1
ATOM 588 C C . GLN A 1 75 ? 9.305 -22.297 -11.133 1 96.38 75 GLN A C 1
ATOM 590 O O . GLN A 1 75 ? 10.461 -22.281 -10.711 1 96.38 75 GLN A O 1
ATOM 595 N N . GLN A 1 76 ? 8.938 -21.781 -12.266 1 96.31 76 GLN A N 1
ATOM 596 C CA . GLN A 1 76 ? 9.953 -21.062 -13.039 1 96.31 76 GLN A CA 1
ATOM 597 C C . GLN A 1 76 ? 10.531 -19.906 -12.242 1 96.31 76 GLN A C 1
ATOM 599 O O . GLN A 1 76 ? 11.742 -19.641 -12.297 1 96.31 76 GLN A O 1
ATOM 604 N N . GLN A 1 77 ? 9.719 -19.203 -11.547 1 97 77 GLN A N 1
ATOM 605 C CA . GLN A 1 77 ? 10.203 -18.109 -10.727 1 97 77 GLN A CA 1
ATOM 606 C C . GLN A 1 77 ? 11.141 -18.594 -9.633 1 97 77 GLN A C 1
ATOM 608 O O . GLN A 1 77 ? 12.148 -17.953 -9.328 1 97 77 GLN A O 1
ATOM 613 N N . VAL A 1 78 ? 10.914 -19.703 -9.023 1 97.5 78 VAL A N 1
ATOM 614 C CA . VAL A 1 78 ? 11.789 -20.281 -8.008 1 97.5 78 VAL A CA 1
ATOM 615 C C . VAL A 1 78 ? 13.172 -20.531 -8.602 1 97.5 78 VAL A C 1
ATOM 617 O O . VAL A 1 78 ? 14.18 -20.094 -8.047 1 97.5 78 VAL A O 1
ATOM 620 N N . ASP A 1 79 ? 13.125 -21.125 -9.719 1 97.94 79 ASP A N 1
ATOM 621 C CA . ASP A 1 79 ? 14.375 -21.5 -10.375 1 97.94 79 ASP A CA 1
ATOM 622 C C . ASP A 1 79 ? 15.188 -20.266 -10.75 1 97.94 79 ASP A C 1
ATOM 624 O O . ASP A 1 79 ? 16.406 -20.234 -10.547 1 97.94 79 ASP A O 1
ATOM 628 N N . GLU A 1 80 ? 14.531 -19.25 -11.258 1 97.56 80 GLU A N 1
ATOM 629 C CA . GLU A 1 80 ? 15.219 -18.047 -11.711 1 97.56 80 GLU A CA 1
ATOM 630 C C . GLU A 1 80 ? 15.75 -17.25 -10.523 1 97.56 80 GLU A C 1
ATOM 632 O O . GLU A 1 80 ? 16.781 -16.594 -10.625 1 97.56 80 GLU A O 1
ATOM 637 N N . LEU A 1 81 ? 15.047 -17.312 -9.43 1 96.69 81 LEU A N 1
ATOM 638 C CA . LEU A 1 81 ? 15.555 -16.641 -8.242 1 96.69 81 LEU A CA 1
ATOM 639 C C . LEU A 1 81 ? 16.844 -17.281 -7.758 1 96.69 81 LEU A C 1
ATOM 641 O O . LEU A 1 81 ? 17.797 -16.594 -7.379 1 96.69 81 LEU A O 1
ATOM 645 N N . GLU A 1 82 ? 16.891 -18.547 -7.785 1 96.62 82 GLU A N 1
ATOM 646 C CA . GLU A 1 82 ? 18.109 -19.281 -7.41 1 96.62 82 GLU A CA 1
ATOM 647 C C . GLU A 1 82 ? 19.25 -18.969 -8.375 1 96.62 82 GLU A C 1
ATOM 649 O O . GLU A 1 82 ? 20.391 -18.734 -7.941 1 96.62 82 GLU A O 1
ATOM 654 N N . ALA A 1 83 ? 18.938 -18.984 -9.586 1 97.06 83 ALA A N 1
ATOM 655 C CA . ALA A 1 83 ? 19.922 -18.688 -10.602 1 97.06 83 ALA A CA 1
ATOM 656 C C . ALA A 1 83 ? 20.484 -17.266 -10.422 1 97.06 83 ALA A C 1
ATOM 658 O O . ALA A 1 83 ? 21.688 -17.047 -10.57 1 97.06 83 ALA A O 1
ATOM 659 N N . GLY A 1 84 ? 19.578 -16.391 -10.156 1 96.06 84 GLY A N 1
ATOM 660 C CA . GLY A 1 84 ? 20 -15.023 -9.93 1 96.06 84 GLY A CA 1
ATOM 661 C C . GLY A 1 84 ? 20.938 -14.875 -8.758 1 96.06 84 GLY A C 1
ATOM 662 O O . GLY A 1 84 ? 21.938 -14.141 -8.844 1 96.06 84 GLY A O 1
ATOM 663 N N . LYS A 1 85 ? 20.641 -15.539 -7.672 1 95.69 85 LYS A N 1
ATOM 664 C CA . LYS A 1 85 ? 21.5 -15.516 -6.488 1 95.69 85 LYS A CA 1
ATOM 665 C C . LYS A 1 85 ? 22.906 -16.031 -6.816 1 95.69 85 LYS A C 1
ATOM 667 O O . LYS A 1 85 ? 23.906 -15.422 -6.426 1 95.69 85 LYS A O 1
ATOM 672 N N . LYS A 1 86 ? 22.922 -17.062 -7.52 1 96.06 86 LYS A N 1
ATOM 673 C CA . LYS A 1 86 ? 24.188 -17.672 -7.914 1 96.06 86 LYS A CA 1
ATOM 674 C C . LYS A 1 86 ? 25 -16.719 -8.789 1 96.06 86 LYS A C 1
ATOM 676 O O . LYS A 1 86 ? 26.219 -16.562 -8.586 1 96.06 86 LYS A O 1
ATOM 681 N N . GLU A 1 87 ? 24.328 -16.141 -9.703 1 97 87 GLU A N 1
ATOM 682 C CA . GLU A 1 87 ? 24.984 -15.242 -10.641 1 97 87 GLU A CA 1
ATOM 683 C C . GLU A 1 87 ? 25.609 -14.055 -9.906 1 97 87 GLU A C 1
ATOM 685 O O . GLU A 1 87 ? 26.734 -13.648 -10.227 1 97 87 GLU A O 1
ATOM 690 N N . VAL A 1 88 ? 24.953 -13.57 -8.953 1 95.88 88 VAL A N 1
ATOM 691 C CA . VAL A 1 88 ? 25.438 -12.422 -8.203 1 95.88 88 VAL A CA 1
ATOM 692 C C . VAL A 1 88 ? 26.641 -12.836 -7.359 1 95.88 88 VAL A C 1
ATOM 694 O O . VAL A 1 88 ? 27.641 -12.102 -7.273 1 95.88 88 VAL A O 1
ATOM 697 N N . LYS A 1 89 ? 26.5 -13.977 -6.816 1 95.31 89 LYS A N 1
ATOM 698 C CA . LYS A 1 89 ? 27.625 -14.477 -6.023 1 95.31 89 LYS A CA 1
ATOM 699 C C . LYS A 1 89 ? 28.859 -14.664 -6.883 1 95.31 89 LYS A C 1
ATOM 701 O O . LYS A 1 89 ? 29.969 -14.312 -6.469 1 95.31 89 LYS A O 1
ATOM 706 N N . GLU A 1 90 ? 28.656 -15.156 -7.961 1 94.56 90 GLU A N 1
ATOM 707 C CA . GLU A 1 90 ? 29.766 -15.375 -8.891 1 94.56 90 GLU A CA 1
ATOM 708 C C . GLU A 1 90 ? 30.375 -14.055 -9.328 1 94.56 90 GLU A C 1
ATOM 710 O O . GLU A 1 90 ? 31.609 -13.93 -9.391 1 94.56 90 GLU A O 1
ATOM 715 N N . GLU A 1 91 ? 29.562 -13.094 -9.656 1 94.88 91 GLU A N 1
ATOM 716 C CA . GLU A 1 91 ? 30.016 -11.789 -10.133 1 94.88 91 GLU A CA 1
ATOM 717 C C . GLU A 1 91 ? 30.734 -11.023 -9.031 1 94.88 91 GLU A C 1
ATOM 719 O O . GLU A 1 91 ? 31.641 -10.227 -9.305 1 94.88 91 GLU A O 1
ATOM 724 N N . LEU A 1 92 ? 30.25 -11.367 -7.855 1 94 92 LEU A N 1
ATOM 725 C CA . LEU A 1 92 ? 30.844 -10.656 -6.73 1 94 92 LEU A CA 1
ATOM 726 C C . LEU A 1 92 ? 32.031 -11.43 -6.164 1 94 92 LEU A C 1
ATOM 728 O O . LEU A 1 92 ? 32.75 -10.93 -5.289 1 94 92 LEU A O 1
ATOM 732 N N . GLY A 1 93 ? 32.25 -12.523 -6.859 1 86 93 GLY A N 1
ATOM 733 C CA . GLY A 1 93 ? 33.375 -13.344 -6.371 1 86 93 GLY A CA 1
ATOM 734 C C . GLY A 1 93 ? 33.062 -13.984 -5.027 1 86 93 GLY A C 1
ATOM 735 O O . GLY A 1 93 ? 34 -14.188 -4.223 1 86 93 GLY A O 1
ATOM 736 N N . LYS A 1 94 ? 31.875 -14.141 -4.859 1 72.62 94 LYS A N 1
ATOM 737 C CA . LYS A 1 94 ? 31.484 -14.773 -3.602 1 72.62 94 LYS A CA 1
ATOM 738 C C . LYS A 1 94 ? 30.75 -16.094 -3.852 1 72.62 94 LYS A C 1
ATOM 740 O O . LYS A 1 94 ? 30.156 -16.281 -4.91 1 72.62 94 LYS A O 1
ATOM 745 N N . MET B 1 1 ? 1.752 2.547 -12.672 1 33.66 1 MET B N 1
ATOM 746 C CA . MET B 1 1 ? 2.283 2.334 -11.328 1 33.66 1 MET B CA 1
ATOM 747 C C . MET B 1 1 ? 3.473 3.25 -11.062 1 33.66 1 MET B C 1
ATOM 749 O O . MET B 1 1 ? 4.559 3.035 -11.602 1 33.66 1 MET B O 1
ATOM 753 N N . PHE B 1 2 ? 3.121 4.465 -10.516 1 47.97 2 PHE B N 1
ATOM 754 C CA . PHE B 1 2 ? 2.701 5.855 -10.617 1 47.97 2 PHE B CA 1
ATOM 755 C C . PHE B 1 2 ? 3.484 6.734 -9.648 1 47.97 2 PHE B C 1
ATOM 757 O O . PHE B 1 2 ? 3.189 7.922 -9.5 1 47.97 2 PHE B O 1
ATOM 764 N N . SER B 1 3 ? 4.598 6.141 -9.102 1 42.5 3 SER B N 1
ATOM 765 C CA . SER B 1 3 ? 5.047 6.879 -7.926 1 42.5 3 SER B CA 1
ATOM 766 C C . SER B 1 3 ? 5.324 8.344 -8.266 1 42.5 3 SER B C 1
ATOM 768 O O . SER B 1 3 ? 5.934 9.062 -7.469 1 42.5 3 SER B O 1
ATOM 770 N N . LYS B 1 4 ? 4.988 8.711 -9.43 1 49.81 4 LYS B N 1
ATOM 771 C CA . LYS B 1 4 ? 5.371 10.125 -9.414 1 49.81 4 LYS B CA 1
ATOM 772 C C . LYS B 1 4 ? 4.582 10.898 -8.359 1 49.81 4 LYS B C 1
ATOM 774 O O . LYS B 1 4 ? 3.35 10.891 -8.375 1 49.81 4 LYS B O 1
ATOM 779 N N . VAL B 1 5 ? 5.184 10.961 -7.324 1 50.88 5 VAL B N 1
ATOM 780 C CA . VAL B 1 5 ? 4.598 11.961 -6.441 1 50.88 5 VAL B CA 1
ATOM 781 C C . VAL B 1 5 ? 4.297 13.234 -7.234 1 50.88 5 VAL B C 1
ATOM 783 O O . VAL B 1 5 ? 5.199 13.828 -7.836 1 50.88 5 VAL B O 1
ATOM 786 N N . PRO B 1 6 ? 3.111 13.344 -7.688 1 49.94 6 PRO B N 1
ATOM 787 C CA . PRO B 1 6 ? 2.854 14.547 -8.477 1 49.94 6 PRO B CA 1
ATOM 788 C C . PRO B 1 6 ? 3.49 15.797 -7.875 1 49.94 6 PRO B C 1
ATOM 790 O O . PRO B 1 6 ? 3.508 16.859 -8.516 1 49.94 6 PRO B O 1
ATOM 793 N N . ILE B 1 7 ? 3.77 15.789 -6.645 1 52.88 7 ILE B N 1
ATOM 794 C CA . ILE B 1 7 ? 3.979 17.094 -6.016 1 52.88 7 ILE B CA 1
ATOM 795 C C . ILE B 1 7 ? 5.449 17.484 -6.117 1 52.88 7 ILE B C 1
ATOM 797 O O . ILE B 1 7 ? 6.324 16.766 -5.621 1 52.88 7 ILE B O 1
ATOM 801 N N . ASP B 1 8 ? 5.738 18.094 -7.199 1 55.22 8 ASP B N 1
ATOM 802 C CA . ASP B 1 8 ? 7.008 18.797 -7.102 1 55.22 8 ASP B CA 1
ATOM 803 C C . ASP B 1 8 ? 7.109 19.562 -5.777 1 55.22 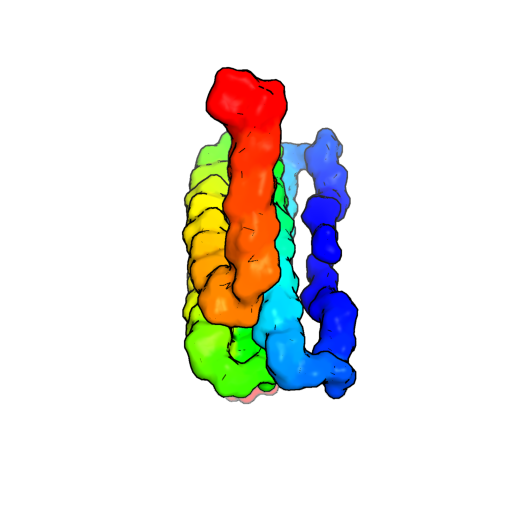8 ASP B C 1
ATOM 805 O O . ASP B 1 8 ? 6.543 20.641 -5.633 1 55.22 8 ASP B O 1
ATOM 809 N N . LEU B 1 9 ? 7.492 18.938 -4.738 1 57.62 9 LEU B N 1
ATOM 810 C CA . LEU B 1 9 ? 7.551 19.438 -3.373 1 57.62 9 LEU B CA 1
ATOM 811 C C . LEU B 1 9 ? 8.703 20.438 -3.209 1 57.62 9 LEU B C 1
ATOM 813 O O . LEU B 1 9 ? 8.906 20.969 -2.121 1 57.62 9 LEU B O 1
ATOM 817 N N . SER B 1 10 ? 9.438 20.688 -4.289 1 57.94 10 SER B N 1
ATOM 818 C CA . SER B 1 10 ? 10.609 21.547 -4.148 1 57.94 10 SER B CA 1
ATOM 819 C C . SER B 1 10 ? 10.227 22.969 -3.773 1 57.94 10 SER B C 1
ATOM 821 O O . SER B 1 10 ? 11.008 23.688 -3.146 1 57.94 10 SER B O 1
ATOM 823 N N . ASN B 1 11 ? 8.977 23.312 -4.168 1 59.5 11 ASN B N 1
ATOM 824 C CA . ASN B 1 11 ? 8.656 24.703 -3.922 1 59.5 11 ASN B CA 1
ATOM 825 C C . ASN B 1 11 ? 7.559 24.859 -2.873 1 59.5 11 ASN B C 1
ATOM 827 O O . ASN B 1 11 ? 6.914 25.906 -2.783 1 59.5 11 ASN B O 1
ATOM 831 N N . ILE B 1 12 ? 7.32 23.875 -2.113 1 61.47 12 ILE B N 1
ATOM 832 C CA . ILE B 1 12 ? 6.188 23.969 -1.198 1 61.47 12 ILE B CA 1
ATOM 833 C C . ILE B 1 12 ? 6.676 24.391 0.186 1 61.47 12 ILE B C 1
ATOM 835 O O . ILE B 1 12 ? 7.715 23.922 0.655 1 61.47 12 ILE B O 1
ATOM 839 N N . LYS B 1 13 ? 6.035 25.484 0.603 1 69 13 LYS B N 1
ATOM 840 C CA . LYS B 1 13 ? 6.27 25.859 1.991 1 69 13 LYS B CA 1
ATOM 841 C C . LYS B 1 13 ? 6.137 24.672 2.926 1 69 13 LYS B C 1
ATOM 843 O O . LYS B 1 13 ? 5.32 23.781 2.686 1 69 13 LYS B O 1
ATOM 848 N N . LYS B 1 14 ? 6.98 24.609 3.846 1 65.69 14 LYS B N 1
ATOM 849 C CA . LYS B 1 14 ? 7.102 23.484 4.773 1 65.69 14 LYS B CA 1
ATOM 850 C C . LYS B 1 14 ? 5.742 23.094 5.344 1 65.69 14 LYS B C 1
ATOM 852 O O . LYS B 1 14 ? 5.441 21.906 5.473 1 65.69 14 LYS B O 1
ATOM 857 N N . GLU B 1 15 ? 4.863 24.203 5.648 1 67.75 15 GLU B N 1
ATOM 858 C CA . GLU B 1 15 ? 3.57 23.938 6.277 1 67.75 15 GLU B CA 1
ATOM 859 C C . GLU B 1 15 ? 2.648 23.172 5.34 1 67.75 15 GLU B C 1
ATOM 861 O O . GLU B 1 15 ? 1.798 22.391 5.793 1 67.75 15 GLU B O 1
ATOM 866 N N . ASN B 1 16 ? 3.01 23.234 4.141 1 89 16 ASN B N 1
ATOM 867 C CA . ASN B 1 16 ? 2.107 22.641 3.164 1 89 16 ASN B CA 1
ATOM 868 C C . ASN B 1 16 ? 2.613 21.281 2.693 1 89 16 ASN B C 1
ATOM 870 O O . ASN B 1 16 ? 1.836 20.453 2.199 1 89 16 ASN B O 1
ATOM 874 N N . ILE B 1 17 ? 3.816 21.125 3.059 1 92.56 17 ILE B N 1
ATOM 875 C CA . ILE B 1 17 ? 4.402 19.891 2.543 1 92.56 17 ILE B CA 1
ATOM 876 C C . ILE B 1 17 ? 3.852 18.703 3.312 1 92.56 17 ILE B C 1
ATOM 878 O O . ILE B 1 17 ? 3.562 17.656 2.723 1 92.56 17 ILE B O 1
ATOM 882 N N . ASP B 1 18 ? 3.715 18.828 4.609 1 94.81 18 ASP B N 1
ATOM 883 C CA . ASP B 1 18 ? 3.203 17.734 5.422 1 94.81 18 ASP B CA 1
ATOM 884 C C . ASP B 1 18 ? 1.772 17.375 5.023 1 94.81 18 ASP B C 1
ATOM 886 O O . ASP B 1 18 ? 1.426 16.203 4.918 1 94.81 18 ASP B O 1
ATOM 890 N N . LYS B 1 19 ? 1.051 18.375 4.793 1 96 19 LYS B N 1
ATOM 891 C CA . LYS B 1 19 ? -0.328 18.125 4.383 1 96 19 LYS B CA 1
ATOM 892 C C . LYS B 1 19 ? -0.381 17.391 3.047 1 96 19 LYS B C 1
ATOM 894 O O . LYS B 1 19 ? -1.148 16.438 2.883 1 96 19 LYS B O 1
ATOM 899 N N . GLU B 1 20 ? 0.428 17.812 2.16 1 95.25 20 GLU B N 1
ATOM 900 C CA . GLU B 1 20 ? 0.454 17.203 0.835 1 95.25 20 GLU B CA 1
ATOM 901 C C . GLU B 1 20 ? 0.95 15.758 0.904 1 95.25 20 GLU B C 1
ATOM 903 O O . GLU B 1 20 ? 0.404 14.875 0.238 1 95.25 20 GLU B O 1
ATOM 908 N N . ILE B 1 21 ? 1.918 15.57 1.686 1 96.38 21 ILE B N 1
ATOM 909 C CA . ILE B 1 21 ? 2.453 14.227 1.896 1 96.38 21 ILE B CA 1
ATOM 910 C C . ILE B 1 21 ? 1.357 13.312 2.441 1 96.38 21 ILE B C 1
ATOM 912 O O . ILE B 1 21 ? 1.15 12.211 1.932 1 96.38 21 ILE B O 1
ATOM 916 N N . LEU B 1 22 ? 0.695 13.766 3.402 1 97.12 22 LEU B N 1
ATOM 917 C CA . LEU B 1 22 ? -0.312 12.938 4.055 1 97.12 22 LEU B CA 1
ATOM 918 C C . LEU B 1 22 ? -1.493 12.688 3.123 1 97.12 22 LEU B C 1
ATOM 920 O O . LEU B 1 22 ? -2.074 11.602 3.133 1 97.12 22 LEU B O 1
ATOM 924 N N . ARG B 1 23 ? -1.795 13.641 2.309 1 96.62 23 ARG B N 1
ATOM 925 C CA . ARG B 1 23 ? -2.857 13.422 1.333 1 96.62 23 ARG B CA 1
ATOM 926 C C . ARG B 1 23 ? -2.42 12.43 0.26 1 96.62 23 ARG B C 1
ATOM 928 O O . ARG B 1 23 ? -3.209 11.586 -0.174 1 96.62 23 ARG B O 1
ATOM 935 N N . ALA B 1 24 ? -1.254 12.547 -0.167 1 96.38 24 ALA B N 1
ATOM 936 C CA . ALA B 1 24 ? -0.721 11.594 -1.138 1 96.38 24 ALA B CA 1
ATOM 937 C C . ALA B 1 24 ? -0.717 10.18 -0.569 1 96.38 24 ALA B C 1
ATOM 939 O O . ALA B 1 24 ? -1.047 9.219 -1.271 1 96.38 24 ALA B O 1
ATOM 940 N N . ALA B 1 25 ? -0.353 10.078 0.678 1 97.62 25 ALA B N 1
ATOM 941 C CA . ALA B 1 25 ? -0.353 8.781 1.34 1 97.62 25 ALA B CA 1
ATOM 942 C C . ALA B 1 25 ? -1.764 8.203 1.413 1 97.62 25 ALA B C 1
ATOM 944 O O . ALA B 1 25 ? -1.966 7.008 1.177 1 97.62 25 ALA B O 1
ATOM 945 N N . LEU B 1 26 ? -2.67 9.039 1.704 1 98.06 26 LEU B N 1
ATOM 946 C CA . LEU B 1 26 ? -4.062 8.602 1.744 1 98.06 26 LEU B CA 1
ATOM 947 C C . LEU B 1 26 ? -4.512 8.086 0.38 1 98.06 26 LEU B C 1
ATOM 949 O O . LEU B 1 26 ? -5.141 7.031 0.284 1 98.06 26 LEU B O 1
ATOM 953 N N . MET B 1 27 ? -4.145 8.734 -0.653 1 97.38 27 MET B N 1
ATOM 954 C CA . MET B 1 27 ? -4.496 8.328 -2.01 1 97.38 27 MET B CA 1
ATOM 955 C C . MET B 1 27 ? -3.873 6.98 -2.354 1 97.38 27 MET B C 1
ATOM 957 O O . MET B 1 27 ? -4.535 6.113 -2.928 1 97.38 27 MET B O 1
ATOM 961 N N . ALA B 1 28 ? -2.695 6.867 -1.974 1 97.12 28 ALA B N 1
ATOM 962 C CA . ALA B 1 28 ? -1.978 5.629 -2.266 1 97.12 28 ALA B CA 1
ATOM 963 C C . ALA B 1 28 ? -2.623 4.441 -1.554 1 97.12 28 ALA B C 1
ATOM 965 O O . ALA B 1 28 ? -2.777 3.367 -2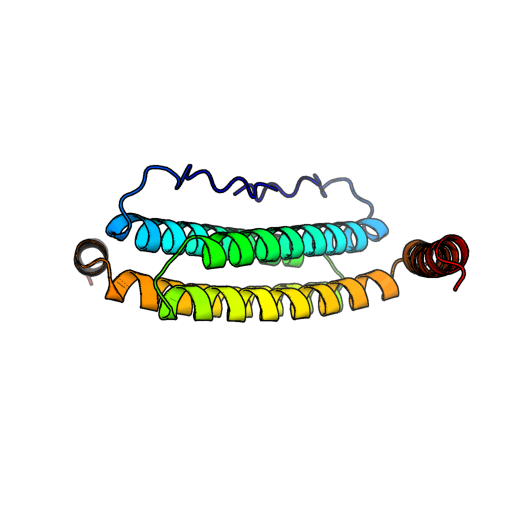.141 1 97.12 28 ALA B O 1
ATOM 966 N N . GLU B 1 29 ? -2.992 4.586 -0.33 1 98.38 29 GLU B N 1
ATOM 967 C CA . GLU B 1 29 ? -3.621 3.504 0.424 1 98.38 29 GLU B CA 1
ATOM 968 C C . GLU B 1 29 ? -4.988 3.152 -0.154 1 98.38 29 GLU B C 1
ATOM 970 O O . GLU B 1 29 ? -5.344 1.976 -0.253 1 98.38 29 GLU B O 1
ATOM 975 N N . LEU B 1 30 ? -5.719 4.164 -0.497 1 97.5 30 LEU B N 1
ATOM 976 C CA . LEU B 1 30 ? -7.031 3.916 -1.087 1 97.5 30 LEU B CA 1
ATOM 977 C C . LEU B 1 30 ? -6.898 3.154 -2.402 1 97.5 30 LEU B C 1
ATOM 979 O O . LEU B 1 30 ? -7.656 2.215 -2.658 1 97.5 30 LEU B O 1
ATOM 983 N N . ASP B 1 31 ? -5.957 3.57 -3.162 1 97 31 ASP B N 1
ATOM 984 C CA . ASP B 1 31 ? -5.695 2.865 -4.414 1 97 31 ASP B CA 1
ATOM 985 C C . ASP B 1 31 ? -5.336 1.404 -4.156 1 97 31 ASP B C 1
ATOM 987 O O . ASP B 1 31 ? -5.812 0.51 -4.859 1 97 31 ASP B O 1
ATOM 991 N N . ALA B 1 32 ? -4.508 1.183 -3.207 1 97.69 32 ALA B N 1
ATOM 992 C CA . ALA B 1 32 ? -4.094 -0.177 -2.869 1 97.69 32 ALA B CA 1
ATOM 993 C C . ALA B 1 32 ? -5.281 -1.012 -2.402 1 97.69 32 ALA B C 1
ATOM 995 O O . ALA B 1 32 ? -5.426 -2.172 -2.795 1 97.69 32 ALA B O 1
ATOM 996 N N . ILE B 1 33 ? -6.133 -0.517 -1.606 1 98 33 ILE B N 1
ATOM 997 C CA . ILE B 1 33 ? -7.316 -1.221 -1.129 1 98 33 ILE B CA 1
ATOM 998 C C . ILE B 1 33 ? -8.172 -1.664 -2.316 1 98 33 ILE B C 1
ATOM 1000 O O . ILE B 1 33 ? -8.539 -2.836 -2.422 1 98 33 ILE B O 1
ATOM 1004 N N . ASN B 1 34 ? -8.414 -0.757 -3.207 1 97.38 34 ASN B N 1
ATOM 1005 C CA . ASN B 1 34 ? -9.211 -1.079 -4.383 1 97.38 34 ASN B CA 1
ATOM 1006 C C . ASN B 1 34 ? -8.562 -2.178 -5.219 1 97.38 34 ASN B C 1
ATOM 1008 O O . ASN B 1 34 ? -9.234 -3.113 -5.652 1 97.38 34 ASN B O 1
ATOM 1012 N N . LEU B 1 35 ? -7.309 -2.027 -5.422 1 96.38 35 LEU B N 1
ATOM 1013 C CA . LEU B 1 35 ? -6.555 -2.996 -6.211 1 96.38 35 LEU B CA 1
ATOM 1014 C C . LEU B 1 35 ? -6.645 -4.387 -5.594 1 96.38 35 LEU B C 1
ATOM 1016 O O . LEU B 1 35 ? -6.984 -5.355 -6.285 1 96.38 35 LEU B O 1
ATOM 1020 N N . TYR B 1 36 ? -6.457 -4.461 -4.348 1 98.12 36 TYR B N 1
ATOM 1021 C CA . TYR B 1 36 ? -6.398 -5.758 -3.682 1 98.12 36 TYR B CA 1
ATOM 1022 C C . TYR B 1 36 ? -7.785 -6.387 -3.592 1 98.12 36 TYR B C 1
ATOM 1024 O O . TYR B 1 36 ? -7.938 -7.598 -3.789 1 98.12 36 TYR B O 1
ATOM 1032 N N . GLU B 1 37 ? -8.75 -5.656 -3.324 1 97.81 37 GLU B N 1
ATOM 1033 C CA . GLU B 1 37 ? -10.109 -6.195 -3.25 1 97.81 37 GLU B CA 1
ATOM 1034 C C . GLU B 1 37 ? -10.602 -6.637 -4.625 1 97.81 37 GLU B C 1
ATOM 1036 O O . GLU B 1 37 ? -11.258 -7.672 -4.746 1 97.81 37 GLU B O 1
ATOM 1041 N N . GLN B 1 38 ? -10.258 -5.871 -5.645 1 96.88 38 GLN B N 1
ATOM 1042 C CA . GLN B 1 38 ? -10.617 -6.262 -7.004 1 96.88 38 GLN B CA 1
ATOM 1043 C C . GLN B 1 38 ? -9.922 -7.555 -7.41 1 96.88 38 GLN B C 1
ATOM 1045 O O . GLN B 1 38 ? -10.555 -8.477 -7.922 1 96.88 38 GLN B O 1
ATOM 1050 N N . MET B 1 39 ? -8.68 -7.684 -7.113 1 96.31 39 MET B N 1
ATOM 1051 C CA . MET B 1 39 ? -7.906 -8.867 -7.469 1 96.31 39 MET B CA 1
ATOM 1052 C C . MET B 1 39 ? -8.383 -10.086 -6.688 1 96.31 39 MET B C 1
ATOM 1054 O O . MET B 1 39 ? -8.414 -11.195 -7.219 1 96.31 39 MET B O 1
ATOM 1058 N N . ALA B 1 40 ? -8.727 -9.828 -5.449 1 96.5 40 ALA B N 1
ATOM 1059 C CA . ALA B 1 40 ? -9.258 -10.914 -4.637 1 96.5 40 ALA B CA 1
ATOM 1060 C C . ALA B 1 40 ? -10.523 -11.492 -5.266 1 96.5 40 ALA B C 1
ATOM 1062 O O . ALA B 1 40 ? -10.781 -12.695 -5.16 1 96.5 40 ALA B O 1
ATOM 1063 N N . GLY B 1 41 ? -11.273 -10.672 -5.926 1 94.56 41 GLY B N 1
ATOM 1064 C CA . GLY B 1 41 ? -12.5 -11.102 -6.57 1 94.56 41 GLY B CA 1
ATOM 1065 C C . GLY B 1 41 ? -12.266 -11.805 -7.898 1 94.56 41 GLY B C 1
ATOM 1066 O O . GLY B 1 41 ? -13.164 -12.445 -8.438 1 94.56 41 GLY B O 1
ATOM 1067 N N . MET B 1 42 ? -11.078 -11.758 -8.383 1 92.94 42 MET B N 1
ATOM 1068 C CA . MET B 1 42 ? -10.758 -12.281 -9.703 1 92.94 42 MET B CA 1
ATOM 1069 C C . MET B 1 42 ? -10.219 -13.703 -9.617 1 92.94 42 MET B C 1
ATOM 1071 O O . MET B 1 42 ? -10.172 -14.422 -10.617 1 92.94 42 MET B O 1
ATOM 1075 N N . THR B 1 43 ? -9.773 -14.148 -8.461 1 93.81 43 THR B N 1
ATOM 1076 C CA . THR B 1 43 ? -9.117 -15.445 -8.328 1 93.81 43 THR B CA 1
ATOM 1077 C C . THR B 1 43 ? -10.039 -16.453 -7.645 1 93.81 43 THR B C 1
ATOM 1079 O O . THR B 1 43 ? -10.805 -16.094 -6.75 1 93.81 43 THR B O 1
ATOM 1082 N N . ASP B 1 44 ? -9.867 -17.703 -8.07 1 93.25 44 ASP B N 1
ATOM 1083 C CA . ASP B 1 44 ? -10.57 -18.797 -7.395 1 93.25 44 ASP B CA 1
ATOM 1084 C C . ASP B 1 44 ? -9.656 -19.484 -6.383 1 93.25 44 ASP B C 1
ATOM 1086 O O . ASP B 1 44 ? -10.078 -20.422 -5.699 1 93.25 44 ASP B O 1
ATOM 1090 N N . ASN B 1 45 ? -8.477 -19.031 -6.25 1 94.5 45 ASN B N 1
ATOM 1091 C CA . ASN B 1 45 ? -7.531 -19.531 -5.258 1 94.5 45 ASN B CA 1
ATOM 1092 C C . ASN B 1 45 ? -7.762 -18.906 -3.889 1 94.5 45 ASN B C 1
ATOM 1094 O O . ASN B 1 45 ? -7.453 -17.719 -3.686 1 94.5 45 ASN B O 1
ATOM 1098 N N . LYS B 1 46 ? -8.188 -19.656 -3.02 1 96.38 46 LYS B N 1
ATOM 1099 C CA . LYS B 1 46 ? -8.617 -19.156 -1.72 1 96.38 46 LYS B CA 1
ATOM 1100 C C . LYS B 1 46 ? -7.434 -18.578 -0.943 1 96.38 46 LYS B C 1
ATOM 1102 O O . LYS B 1 46 ? -7.574 -17.562 -0.253 1 96.38 46 LYS B O 1
ATOM 1107 N N . GLU B 1 47 ? -6.312 -19.172 -1.017 1 96.62 47 GLU B N 1
ATOM 1108 C CA . GLU B 1 47 ? -5.137 -18.672 -0.308 1 96.62 47 GLU B CA 1
ATOM 1109 C C . GLU B 1 47 ? -4.742 -17.281 -0.804 1 96.62 47 GLU B C 1
ATOM 1111 O O . GLU B 1 47 ? -4.484 -16.375 -0.003 1 96.62 47 GLU B O 1
ATOM 1116 N N . VAL B 1 48 ? -4.781 -17.141 -2.094 1 97 48 VAL B N 1
ATOM 1117 C CA . VAL B 1 48 ? -4.438 -15.867 -2.697 1 97 48 VAL B CA 1
ATOM 1118 C C . VAL B 1 48 ? -5.477 -14.812 -2.311 1 97 48 VAL B C 1
ATOM 1120 O O . VAL B 1 48 ? -5.125 -13.719 -1.875 1 97 48 VAL B O 1
ATOM 1123 N N . SER B 1 49 ? -6.699 -15.195 -2.441 1 97.69 49 SER B N 1
ATOM 1124 C CA . SER B 1 49 ? -7.777 -14.273 -2.096 1 97.69 49 SER B CA 1
ATOM 1125 C C . SER B 1 49 ? -7.691 -13.844 -0.635 1 97.69 49 SER B C 1
ATOM 1127 O O . SER B 1 49 ? -7.801 -12.656 -0.324 1 97.69 49 SER B O 1
ATOM 1129 N N . ASP B 1 50 ? -7.383 -14.742 0.227 1 98.5 50 ASP B N 1
ATOM 1130 C CA . ASP B 1 50 ? -7.336 -14.469 1.659 1 98.5 50 ASP B CA 1
ATOM 1131 C C . ASP B 1 50 ? -6.203 -13.5 1.993 1 98.5 50 ASP B C 1
ATOM 1133 O O . ASP B 1 50 ? -6.383 -12.57 2.781 1 98.5 50 ASP B O 1
ATOM 1137 N N . VAL B 1 51 ? -5.09 -13.68 1.444 1 98.69 51 VAL B N 1
ATOM 1138 C CA . VAL B 1 51 ? -3.943 -12.828 1.737 1 98.69 51 VAL B CA 1
ATOM 1139 C C . VAL B 1 51 ? -4.184 -11.43 1.176 1 98.69 51 VAL B C 1
ATOM 1141 O O . VAL B 1 51 ? -3.898 -10.43 1.84 1 98.69 51 VAL B O 1
ATOM 1144 N N . LEU B 1 52 ? -4.723 -11.352 -0.018 1 98.62 52 LEU B N 1
ATOM 1145 C CA . LEU B 1 52 ? -5.055 -10.055 -0.6 1 98.62 52 LEU B CA 1
ATOM 1146 C C . LEU B 1 52 ? -6.02 -9.289 0.297 1 98.62 52 LEU B C 1
ATOM 1148 O O . LEU B 1 52 ? -5.828 -8.094 0.545 1 98.62 52 LEU B O 1
ATOM 1152 N N . LEU B 1 53 ? -7.004 -9.984 0.765 1 98.75 53 LEU B N 1
ATOM 1153 C CA . LEU B 1 53 ? -8.008 -9.328 1.594 1 98.75 53 LEU B CA 1
ATOM 1154 C C . LEU B 1 53 ? -7.43 -8.938 2.949 1 98.75 53 LEU B C 1
ATOM 1156 O O . LEU B 1 53 ? -7.797 -7.902 3.512 1 98.75 53 LEU B O 1
ATOM 1160 N N . ASP B 1 54 ? -6.582 -9.734 3.494 1 98.81 54 ASP B N 1
ATOM 1161 C CA . ASP B 1 54 ? -5.922 -9.398 4.75 1 98.81 54 ASP B CA 1
ATOM 1162 C C . ASP B 1 54 ? -5.043 -8.156 4.598 1 98.81 54 ASP B C 1
ATOM 1164 O O . ASP B 1 54 ? -5.047 -7.281 5.461 1 98.81 54 ASP B O 1
ATOM 1168 N N . VAL B 1 55 ? -4.336 -8.062 3.535 1 98.81 55 VAL B N 1
ATOM 1169 C CA . VAL B 1 55 ? -3.494 -6.902 3.283 1 98.81 55 VAL B CA 1
ATOM 1170 C C . VAL B 1 55 ? -4.367 -5.668 3.061 1 98.81 55 VAL B C 1
ATOM 1172 O O . VAL B 1 55 ? -4.066 -4.586 3.57 1 98.81 55 VAL B O 1
ATOM 1175 N N . ALA B 1 56 ? -5.453 -5.828 2.318 1 98.69 56 ALA B N 1
ATOM 1176 C CA . ALA B 1 56 ? -6.391 -4.723 2.131 1 98.69 56 ALA B CA 1
ATOM 1177 C C . ALA B 1 56 ? -6.879 -4.184 3.473 1 98.69 56 ALA B C 1
ATOM 1179 O O . ALA B 1 56 ? -7.023 -2.971 3.645 1 98.69 56 ALA B O 1
ATOM 1180 N N . LYS B 1 57 ? -7.117 -5.086 4.383 1 98.75 57 LYS B N 1
ATOM 1181 C CA . LYS B 1 57 ? -7.531 -4.691 5.727 1 98.75 57 LYS B CA 1
ATOM 1182 C C . LYS B 1 57 ? -6.441 -3.883 6.426 1 98.75 57 LYS B C 1
ATOM 1184 O O . LYS B 1 57 ? -6.73 -2.871 7.066 1 98.75 57 LYS B O 1
ATOM 1189 N N . GLU B 1 58 ? -5.27 -4.262 6.305 1 98.81 58 GLU B N 1
ATOM 1190 C CA . GLU B 1 58 ? -4.16 -3.527 6.906 1 98.81 58 GLU B CA 1
ATOM 1191 C C . GLU B 1 58 ? -4.004 -2.146 6.273 1 98.81 58 GLU B C 1
ATOM 1193 O O . GLU B 1 58 ? -3.682 -1.176 6.961 1 98.81 58 GLU B O 1
ATOM 1198 N N . GLU B 1 59 ? -4.25 -2.066 4.973 1 98.81 59 GLU B N 1
ATOM 1199 C CA . GLU B 1 59 ? -4.195 -0.758 4.324 1 98.81 59 GLU B CA 1
ATOM 1200 C C . GLU B 1 59 ? -5.246 0.188 4.902 1 98.81 59 GLU B C 1
ATOM 1202 O O . GLU B 1 59 ? -5.016 1.395 5 1 98.81 59 GLU B O 1
ATOM 1207 N N . LYS B 1 60 ? -6.379 -0.368 5.266 1 98.62 60 LYS B N 1
ATOM 1208 C CA . LYS B 1 60 ? -7.41 0.45 5.898 1 98.62 60 LYS B CA 1
ATOM 1209 C C . LYS B 1 60 ? -6.926 1.015 7.23 1 98.62 60 LYS B C 1
ATOM 1211 O O . LYS B 1 60 ? -7.277 2.139 7.598 1 98.62 60 LYS B O 1
ATOM 1216 N N . THR B 1 61 ? -6.172 0.28 7.934 1 98.81 61 THR B N 1
ATOM 1217 C CA . THR B 1 61 ? -5.555 0.78 9.156 1 98.81 61 THR B CA 1
ATOM 1218 C C . THR B 1 61 ? -4.598 1.927 8.852 1 98.81 61 THR B C 1
ATOM 1220 O O . THR B 1 61 ? -4.57 2.932 9.57 1 98.81 61 THR B O 1
ATOM 1223 N N . HIS B 1 62 ? -3.828 1.838 7.785 1 98.88 62 HIS B N 1
ATOM 1224 C CA . HIS B 1 62 ? -2.9 2.885 7.375 1 98.88 62 HIS B CA 1
ATOM 1225 C C . HIS B 1 62 ? -3.641 4.168 7.02 1 98.88 62 HIS B C 1
ATOM 1227 O O . HIS B 1 62 ? -3.166 5.27 7.316 1 98.88 62 HIS B O 1
ATOM 1233 N N . ILE B 1 63 ? -4.777 4.008 6.391 1 98.62 63 ILE B N 1
ATOM 1234 C CA . ILE B 1 63 ? -5.617 5.172 6.129 1 98.62 63 ILE B CA 1
ATOM 1235 C C . ILE B 1 63 ? -5.895 5.906 7.441 1 98.62 63 ILE B C 1
ATOM 1237 O O . ILE B 1 63 ? -5.758 7.129 7.516 1 98.62 63 ILE B O 1
ATOM 1241 N N . GLY B 1 64 ? -6.27 5.164 8.445 1 98.62 64 GLY B N 1
ATOM 1242 C CA . GLY B 1 64 ? -6.535 5.77 9.742 1 98.62 64 GLY B CA 1
ATOM 1243 C C . GLY B 1 64 ? -5.34 6.508 10.312 1 98.62 64 GLY B C 1
ATOM 1244 O O . GLY B 1 64 ? -5.488 7.598 10.875 1 98.62 64 GLY B O 1
ATOM 1245 N N . GLU B 1 65 ? -4.207 5.938 10.195 1 98.81 65 GLU B N 1
ATOM 1246 C CA . GLU B 1 65 ? -2.994 6.543 10.727 1 98.81 65 GLU B CA 1
ATOM 1247 C C . GLU B 1 65 ? -2.662 7.844 10.008 1 98.81 65 GLU B C 1
ATOM 1249 O O . GLU B 1 65 ? -2.393 8.867 10.648 1 98.81 65 GLU B O 1
ATOM 1254 N N . PHE B 1 66 ? -2.742 7.855 8.734 1 98.5 66 PHE B N 1
ATOM 1255 C CA . PHE B 1 66 ? -2.412 9.039 7.953 1 98.5 66 PHE B CA 1
ATOM 1256 C C . PHE B 1 66 ? -3.465 10.125 8.141 1 98.5 66 PHE B C 1
ATOM 1258 O O . PHE B 1 66 ? -3.135 11.305 8.234 1 98.5 66 PHE B O 1
ATOM 1265 N N . GLN B 1 67 ? -4.676 9.68 8.234 1 98.38 67 GLN B N 1
ATOM 1266 C CA . GLN B 1 67 ? -5.742 10.656 8.445 1 98.38 67 GLN B CA 1
ATOM 1267 C C . GLN B 1 67 ? -5.617 11.32 9.812 1 98.38 67 GLN B C 1
ATOM 1269 O O . GLN B 1 67 ? -5.836 12.523 9.945 1 98.38 67 GLN B O 1
ATOM 1274 N N . THR B 1 68 ? -5.316 10.484 10.789 1 98.56 68 THR B N 1
ATOM 1275 C CA . THR B 1 68 ? -5.133 11.023 12.133 1 98.56 68 THR B CA 1
ATOM 1276 C C . THR B 1 68 ? -4.07 12.117 12.133 1 98.56 68 THR B C 1
ATOM 1278 O O . THR B 1 68 ? -4.285 13.203 12.688 1 98.56 68 THR B O 1
ATOM 1281 N N . LEU B 1 69 ? -2.984 11.953 11.445 1 97.62 69 LEU B N 1
ATOM 1282 C CA . LEU B 1 69 ? -1.909 12.938 11.375 1 97.62 69 LEU B CA 1
ATOM 1283 C C . LEU B 1 69 ? -2.35 14.164 10.586 1 97.62 69 LEU B C 1
ATOM 1285 O O . LEU B 1 69 ? -2.059 15.297 10.977 1 97.62 69 LEU B O 1
ATOM 1289 N N . LEU B 1 70 ? -3.051 13.961 9.508 1 97.25 70 LEU B N 1
ATOM 1290 C CA . LEU B 1 70 ? -3.516 15.062 8.672 1 97.25 70 LEU B CA 1
ATOM 1291 C C . LEU B 1 70 ? -4.43 15.992 9.461 1 97.25 70 LEU B C 1
ATOM 1293 O O . LEU B 1 70 ? -4.273 17.219 9.406 1 97.25 70 LEU B O 1
ATOM 1297 N N . LEU B 1 71 ? -5.312 15.398 10.242 1 97.56 71 LEU B N 1
ATOM 1298 C CA . LEU B 1 71 ? -6.301 16.203 10.961 1 97.56 71 LEU B CA 1
ATOM 1299 C C . LEU B 1 71 ? -5.652 16.953 12.109 1 97.56 71 LEU B C 1
ATOM 1301 O O . LEU B 1 71 ? -6.184 17.969 12.562 1 97.56 71 LEU B O 1
ATOM 1305 N N . GLN B 1 72 ? -4.508 16.531 12.516 1 96.31 72 GLN B N 1
ATOM 1306 C CA . GLN B 1 72 ? -3.764 17.234 13.547 1 96.31 72 GLN B CA 1
ATOM 1307 C C . GLN B 1 72 ? -3.176 18.547 13.008 1 96.31 72 GLN B C 1
ATOM 1309 O O . GLN B 1 72 ? -2.965 19.484 13.766 1 96.31 72 GLN B O 1
ATOM 1314 N N . ILE B 1 73 ? -3.012 18.656 11.68 1 94.25 73 ILE B N 1
ATOM 1315 C CA . ILE B 1 73 ? -2.24 19.797 11.188 1 94.25 73 ILE B CA 1
ATOM 1316 C C . ILE B 1 73 ? -3.078 20.594 10.203 1 94.25 73 ILE B C 1
ATOM 1318 O O . ILE B 1 73 ? -2.658 21.672 9.75 1 94.25 73 ILE B O 1
ATOM 1322 N N . ASP B 1 74 ? -4.219 20.094 9.812 1 95.88 74 ASP B N 1
ATOM 1323 C CA . ASP B 1 74 ? -5.09 20.766 8.852 1 95.88 74 ASP B CA 1
ATOM 1324 C C . ASP B 1 74 ? -6.465 21.047 9.461 1 95.88 74 ASP B C 1
ATOM 1326 O O . ASP B 1 74 ? -7.41 20.281 9.242 1 95.88 74 ASP B O 1
ATOM 1330 N N . GLN B 1 75 ? -6.547 22.141 10.047 1 96.31 75 GLN B N 1
ATOM 1331 C CA . GLN B 1 75 ? -7.793 22.516 10.711 1 96.31 75 GLN B CA 1
ATOM 1332 C C . GLN B 1 75 ? -8.938 22.641 9.711 1 96.31 75 GLN B C 1
ATOM 1334 O O . GLN B 1 75 ? -10.078 22.297 10.016 1 96.31 75 GLN B O 1
ATOM 1339 N N . GLN B 1 76 ? -8.625 23.156 8.555 1 96.31 76 GLN B N 1
ATOM 1340 C CA . GLN B 1 76 ? -9.672 23.266 7.551 1 96.31 76 GLN B CA 1
ATOM 1341 C C . GLN B 1 76 ? -10.25 21.891 7.211 1 96.31 76 GLN B C 1
ATOM 1343 O O . GLN B 1 76 ? -11.461 21.75 7.027 1 96.31 76 GLN B O 1
ATOM 1348 N N . GLN B 1 77 ? -9.406 20.922 7.117 1 97 77 GLN B N 1
ATOM 1349 C CA . GLN B 1 77 ? -9.875 19.562 6.832 1 97 77 GLN B CA 1
ATOM 1350 C C . GLN B 1 77 ? -10.773 19.047 7.953 1 97 77 GLN B C 1
ATOM 1352 O O . GLN B 1 77 ? -11.773 18.391 7.695 1 97 77 GLN B O 1
ATOM 1357 N N . VAL B 1 78 ? -10.508 19.328 9.188 1 97.5 78 VAL B N 1
ATOM 1358 C CA . VAL B 1 78 ? -11.336 18.922 10.32 1 97.5 78 VAL B CA 1
ATOM 1359 C C . VAL B 1 78 ? -12.734 19.516 10.172 1 97.5 78 VAL B C 1
ATOM 1361 O O . VAL B 1 78 ? -13.734 18.797 10.234 1 97.5 78 VAL B O 1
ATOM 1364 N N . ASP B 1 79 ? -12.719 20.75 9.898 1 97.88 79 ASP B N 1
ATOM 1365 C CA . ASP B 1 79 ? -13.984 21.469 9.789 1 97.88 79 ASP B CA 1
ATOM 1366 C C . ASP B 1 79 ? -14.836 20.938 8.641 1 97.88 79 ASP B C 1
ATOM 1368 O O . ASP B 1 79 ? -16.047 20.734 8.797 1 97.88 79 ASP B O 1
ATOM 1372 N N . GLU B 1 80 ? -14.195 20.672 7.512 1 97.56 80 GLU B N 1
ATOM 1373 C CA . GLU B 1 80 ? -14.93 20.219 6.336 1 97.56 80 GLU B CA 1
ATOM 1374 C C . GLU B 1 80 ? -15.43 18.781 6.516 1 97.56 80 GLU B C 1
ATOM 1376 O O . GLU B 1 80 ? -16.484 18.422 5.992 1 97.56 80 GLU B O 1
ATOM 1381 N N . LEU B 1 81 ? -14.688 18.016 7.254 1 96.69 81 LEU B N 1
ATOM 1382 C CA . LEU B 1 81 ? -15.172 16.672 7.543 1 96.69 81 LEU B CA 1
ATOM 1383 C C . LEU B 1 81 ? -16.438 16.719 8.398 1 96.69 81 LEU B C 1
ATOM 1385 O O . LEU B 1 81 ? -17.375 15.961 8.156 1 96.69 81 LEU B O 1
ATOM 1389 N N . GLU B 1 82 ? -16.469 17.547 9.352 1 96.62 82 GLU B N 1
ATOM 1390 C CA . GLU B 1 82 ? -17.641 17.734 10.188 1 96.62 82 GLU B CA 1
ATOM 1391 C C . GLU B 1 82 ? -18.828 18.234 9.367 1 96.62 82 GLU B C 1
ATOM 1393 O O . GLU B 1 82 ? -19.953 17.75 9.508 1 96.62 82 GLU B O 1
ATOM 1398 N N . ALA B 1 83 ? -18.547 19.172 8.578 1 97.06 83 ALA B N 1
ATOM 1399 C CA . ALA B 1 83 ? -19.578 19.734 7.711 1 97.06 83 ALA B CA 1
ATOM 1400 C C . ALA B 1 83 ? -20.141 18.656 6.785 1 97.06 83 ALA B C 1
ATOM 1402 O O . ALA B 1 83 ? -21.359 18.609 6.57 1 97.06 83 ALA B O 1
ATOM 1403 N N . GLY B 1 84 ? -19.266 17.906 6.262 1 96.12 84 GLY B N 1
ATOM 1404 C CA . GLY B 1 84 ? -19.703 16.828 5.391 1 96.12 84 GLY B CA 1
ATOM 1405 C C . GLY B 1 84 ? -20.609 15.828 6.082 1 96.12 84 GLY B C 1
ATOM 1406 O O . GLY B 1 84 ? -21.625 15.391 5.516 1 96.12 84 GLY B O 1
ATOM 1407 N N . LYS B 1 85 ? -20.25 15.445 7.285 1 95.62 85 LYS B N 1
ATOM 1408 C CA . LYS B 1 85 ? -21.062 14.531 8.078 1 95.62 85 LYS B CA 1
ATOM 1409 C C . LYS B 1 85 ? -22.469 15.094 8.297 1 95.62 85 LYS B C 1
ATOM 1411 O O . LYS B 1 85 ? -23.469 14.383 8.133 1 95.62 85 LYS B O 1
ATOM 1416 N N . LYS B 1 86 ? -22.5 16.31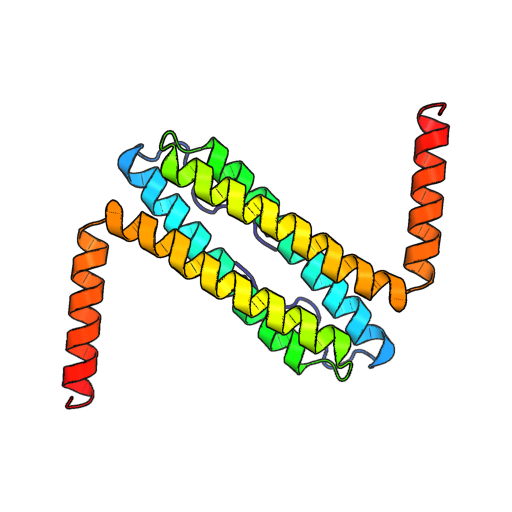2 8.633 1 96 86 LYS B N 1
ATOM 1417 C CA . LYS B 1 86 ? -23.766 16.984 8.883 1 96 86 LYS B CA 1
ATOM 1418 C C . LYS B 1 86 ? -24.625 17.016 7.621 1 96 86 LYS B C 1
ATOM 1420 O O . LYS B 1 86 ? -25.828 16.75 7.68 1 96 86 LYS B O 1
ATOM 1425 N N . GLU B 1 87 ? -24 17.344 6.559 1 97 87 GLU B N 1
ATOM 1426 C CA . GLU B 1 87 ? -24.719 17.438 5.293 1 97 87 GLU B CA 1
ATOM 1427 C C . GLU B 1 87 ? -25.344 16.109 4.902 1 97 87 GLU B C 1
ATOM 1429 O O . GLU B 1 87 ? -26.469 16.062 4.43 1 97 87 GLU B O 1
ATOM 1434 N N . VAL B 1 88 ? -24.656 15.062 5.133 1 95.94 88 VAL B N 1
ATOM 1435 C CA . VAL B 1 88 ? -25.141 13.734 4.777 1 95.94 88 VAL B CA 1
ATOM 1436 C C . VAL B 1 88 ? -26.312 13.352 5.691 1 95.94 88 VAL B C 1
ATOM 1438 O O . VAL B 1 88 ? -27.312 12.797 5.234 1 95.94 88 VAL B O 1
ATOM 1441 N N . LYS B 1 89 ? -26.109 13.695 6.902 1 95.31 89 LYS B N 1
ATOM 1442 C CA . LYS B 1 89 ? -27.188 13.414 7.848 1 95.31 89 LYS B CA 1
ATOM 1443 C C . LYS B 1 89 ? -28.469 14.172 7.477 1 95.31 89 LYS B C 1
ATOM 1445 O O . LYS B 1 89 ? -29.562 13.609 7.527 1 95.31 89 LYS B O 1
ATOM 1450 N N . GLU B 1 90 ? -28.281 15.312 7.133 1 94.62 90 GLU B N 1
ATOM 1451 C CA . GLU B 1 90 ? -29.406 16.141 6.738 1 94.62 90 GLU B CA 1
ATOM 1452 C C . GLU B 1 90 ? -30.078 15.602 5.48 1 94.62 90 GLU B C 1
ATOM 1454 O O . GLU B 1 90 ? -31.312 15.547 5.395 1 94.62 90 GLU B O 1
ATOM 1459 N N . GLU B 1 91 ? -29.281 15.219 4.504 1 94.94 91 GLU B N 1
ATOM 1460 C CA . GLU B 1 91 ? -29.797 14.727 3.227 1 94.94 91 GLU B CA 1
ATOM 1461 C C . GLU B 1 91 ? -30.484 13.375 3.395 1 94.94 91 GLU B C 1
ATOM 1463 O O . GLU B 1 91 ? -31.422 13.055 2.652 1 94.94 91 GLU B O 1
ATOM 1468 N N . LEU B 1 92 ? -29.953 12.734 4.402 1 94.06 92 LEU B N 1
ATOM 1469 C CA . LEU B 1 92 ? -30.516 11.406 4.621 1 94.06 92 LEU B CA 1
ATOM 1470 C C . LEU B 1 92 ? -31.656 11.461 5.629 1 94.06 92 LEU B C 1
ATOM 1472 O O . LEU B 1 92 ? -32.344 10.453 5.852 1 94.06 92 LEU B O 1
ATOM 1476 N N . GLY B 1 93 ? -31.891 12.695 6.027 1 85.69 93 GLY B N 1
ATOM 1477 C CA . GLY B 1 93 ? -32.969 12.836 7.016 1 85.69 93 GLY B CA 1
ATOM 1478 C C . GLY B 1 93 ? -32.594 12.242 8.359 1 85.69 93 GLY B C 1
ATOM 1479 O O . GLY B 1 93 ? -33.469 11.734 9.07 1 85.69 93 GLY B O 1
ATOM 1480 N N . LYS B 1 94 ? -31.422 12.242 8.547 1 72.56 94 LYS B N 1
ATOM 1481 C CA . LYS B 1 94 ? -30.969 11.703 9.828 1 72.56 94 LYS B CA 1
ATOM 1482 C C . LYS B 1 94 ? -30.219 12.766 10.625 1 72.56 94 LYS B C 1
ATOM 1484 O O . LYS B 1 94 ? -29.641 13.695 10.055 1 72.56 94 LYS B O 1
#

Secondary structure (DSSP, 8-state):
-----S--GGGS-HHHHHHHHHHHHHHHHHHHHHHHHHHHHH---HHHHHHHHHHHHHHHHHHHHHHHHHHHH-HHHHHHHHHHHHHHHHHHT-/-----S--GGG--HHHHHHHHHHHHHHHHHHHHHHHHHHHHH---HHHHHHHHHHHHHHHHHHHHHHHHHHHH-HHHHHHHHHHHHHHHHHHT-

Solvent-accessible surface area (backbone atoms only — not comparable to full-atom values): 10207 Å² total; per-residue (Å²): 126,54,66,64,64,83,62,74,61,87,78,46,56,73,85,49,41,57,52,50,50,34,50,52,49,41,51,50,33,54,44,48,30,54,46,27,51,53,49,29,72,70,49,89,48,62,70,61,23,50,52,32,45,53,50,27,52,51,33,53,53,49,40,51,54,38,48,56,56,39,50,72,74,30,64,68,58,48,54,51,52,52,50,48,52,52,51,50,25,55,76,67,71,88,134,47,66,64,63,80,64,75,60,88,77,47,56,72,84,49,42,55,51,49,49,33,50,52,52,41,51,51,34,53,40,47,30,54,44,26,51,53,50,29,71,72,48,88,48,62,70,60,26,51,52,31,46,52,50,28,52,52,34,53,53,51,38,52,54,37,48,56,55,39,50,73,74,29,63,68,57,48,55,50,50,53,50,50,53,50,50,50,26,56,75,68,72,88

Nearest PDB structures (foldseek):
  5n5e-assembly1_e  TM=8.641E-01  e=1.148E-05  Pyrococcus furiosus COM1
  6suw-assembly1_F  TM=9.205E-01  e=8.125E-03  Rhodospirillum rubrum ATCC 11170
  6sv1-assembly1_I  TM=9.211E-01  e=8.620E-03  Rhodospirillum rubrum
  5l8g-assembly2_S  TM=9.172E-01  e=1.972E-02  Rhodospirillum rubrum
  3k6c-assembly1_A  TM=9.149E-01  e=3.358E-02  Nitrosomonas europaea

pLDDT: mean 89.76, std 15.89, range [33.66, 98.88]

Organism: NCBI:txid1090322

Sequence (188 aa):
MFSKVPIDLSNIKKENIDKEILRAALMAELDAINLYEQMAGMTDNKEVSDVLLDVAKEEKTHIGEFQTLLLQIDQQQVDELEAGKKEVKEELGKMFSKVPIDLSNIKKENIDKEILRAALMAELDAINLYEQMAGMTDNKEVSDVLLDVAKEEKTHIGEFQTLLLQIDQQQVDELEAGKKEVKEELGK

Radius of gyration: 19.69 Å; Cα contacts (8 Å, |Δi|>4): 163; chains: 2; bounding box: 66×49×35 Å

InterPro domains:
  IPR003251 Rubrerythrin, diiron-binding domain [PF02915] (20-86)
  IPR009078 Ferritin-like superfamily [SSF47240] (15-83)
  IPR051429 Encapsulin nanocompartment [PTHR37165] (1-91)